Protein AF-A0A7S1VGJ9-F1 (afdb_monomer)

Secondary structure (DSSP, 8-state):
---EEE-TTS-EEE-SSHHHHHHHHHHH-TTHHHHHHHHHHHHHHT-SS--HHHHHHHHHHHHHHHHHHHHS-HHHHHHHS-HHHHHHHHHHHHHHHHHHTT-HHHHHHS---HHHHTTTHHHHHHTTSHHHHHHHHHTTHHHHHHHHHHT-B-TTSSBPPPPHHHHHHHHHHHHHHHHHHHHT-TT---HHHHHHHHHHTTHHHHHHHHTTS---GGGHHHHHTHHHHHT-HHHHHHHSSTTSHHHHHHHHHHTT-SS-SS--HHHHHHHHHHHHHHHHHHHHHHTTGGG-PPBTTT------HHHHHHPEEPTTTSS-EESSHHHHHHTT-

Organism: NCBI:txid210454

Mean predicted aligned error: 7.96 Å

Foldseek 3Di:
DFLWDQAPVRDTFRLPALVRLQVVLVVALACRLVRLLVVLVVLVVPDPDHDPVSLVSLVSSLVNLQSNLARYDLVSNVVRDDLVSLVSLLVSLLVLLLVLLPDPCCQEALDDDPSSVSSLNSLLSNLLHQSNLVVCLVDLNLLSLLSSQQSHAYPVRHRAGHDLVNLLSLLSSLLSSLCCCCPPYPVVDHLLNSVVSSVVSVNNLVLLLSQFRDDPPVSCSSVVNLVSVLVNLVSLLVALDPPHSNVVSLVCVLVVNNNDPHTDVVSNVSSVSSNVSNVVVVVCVVVCVLLQAAAPQPRHRDPDPVQSVQWDAQPPPSNHTHSDVVSNVVVPD

Sequence (333 aa):
MPVLVTLPDGRTVDIDTAEAVNTLLQEGGKGMFTSTVKEIRKIRKKKKRLRERDKNKLHELHKFMDSVATKADPGLFRGNFAEAEIKCWLEYTIGEIKRFTKMNRWIQTGDLEYHDELVLYPCKTMFTHPIPVALVFESEFFEALTGFVKARKNSDGGRGMPTHQMCLLITSIICEAFVTATTRCDTNWSAEMTFKKFETYGVLEQFIRCITVPQPQEAMRAQQMLVPLHSCPRFLRKKFQQGEPCGDTLQAILDGNDGSQAQSPEAIQKLQRISRSVKAMETRAESGVDKLAGCGNCGNMDRSDGFQKALMKCARCKCICYCSKECQKVSST

Radius of gyration: 24.38 Å; Cα contacts (8 Å, |Δi|>4): 438; chains: 1; bounding box: 74×43×54 Å

Solvent-accessible surface area (backbone atoms only — not comparable to full-atom values): 17987 Å² total; per-residue (Å²): 133,76,50,67,45,70,43,100,88,68,53,71,42,46,51,74,43,43,66,47,35,39,51,48,42,74,77,60,34,64,62,50,55,44,52,49,50,52,52,49,51,56,59,59,72,75,44,101,68,79,50,70,73,54,43,53,49,48,45,53,54,36,50,48,52,27,34,46,44,63,37,34,48,70,66,57,47,62,73,33,53,53,69,69,37,56,48,52,42,48,56,50,42,37,52,49,40,54,51,46,42,73,33,66,59,27,25,67,59,24,45,69,57,71,69,60,48,44,60,54,54,30,49,37,36,36,14,67,38,43,67,57,35,55,51,41,74,76,47,66,43,44,44,30,50,30,48,35,57,65,40,15,27,38,98,88,67,49,64,24,51,55,32,66,70,50,22,55,51,53,33,43,31,55,40,28,33,49,51,20,44,53,75,62,30,95,75,74,36,47,63,61,55,50,50,52,52,34,47,73,37,44,32,45,44,51,41,63,56,35,53,29,38,65,65,60,81,86,51,48,64,46,62,54,56,52,55,61,53,64,71,28,60,74,56,39,54,69,42,45,35,85,90,26,74,42,12,45,49,52,50,30,48,76,72,66,66,53,51,66,92,55,70,22,67,67,45,50,54,55,49,52,52,46,53,53,51,34,53,57,52,50,55,34,55,74,69,46,56,74,58,65,57,38,17,73,62,82,61,51,64,66,80,48,72,69,55,44,72,57,43,43,59,37,90,85,78,63,76,47,30,17,73,44,73,66,44,57,58,69,80,73,124

Structure (mmCIF, N/CA/C/O backbone):
data_AF-A0A7S1VGJ9-F1
#
_entry.id   AF-A0A7S1VGJ9-F1
#
loop_
_atom_site.group_PDB
_atom_site.id
_atom_site.type_symbol
_atom_site.label_atom_id
_atom_site.label_alt_id
_atom_site.label_comp_id
_atom_site.label_asym_id
_atom_site.label_entity_id
_atom_site.label_seq_id
_atom_site.pdbx_PDB_ins_code
_atom_site.Cartn_x
_atom_site.Cartn_y
_atom_site.Cartn_z
_atom_site.occupancy
_atom_site.B_iso_or_equiv
_atom_site.auth_seq_id
_atom_site.auth_comp_id
_atom_site.auth_asym_id
_atom_site.auth_atom_id
_atom_site.pdbx_PDB_model_num
ATOM 1 N N . MET A 1 1 ? 26.942 8.951 -11.902 1.00 52.19 1 MET A N 1
ATOM 2 C CA . MET A 1 1 ? 27.357 7.862 -12.811 1.00 52.19 1 MET A CA 1
ATOM 3 C C . MET A 1 1 ? 26.088 7.201 -13.306 1.00 52.19 1 MET A C 1
ATOM 5 O O . MET A 1 1 ? 25.271 6.915 -12.439 1.00 52.19 1 MET A O 1
ATOM 9 N N . PRO A 1 2 ? 25.916 7.016 -14.623 1.00 69.00 2 PRO A N 1
ATOM 10 C CA . PRO A 1 2 ? 24.707 6.428 -15.189 1.00 69.00 2 PRO A CA 1
ATOM 11 C C . PRO A 1 2 ? 24.510 4.997 -14.684 1.00 69.00 2 PRO A C 1
ATOM 13 O O . PRO A 1 2 ? 25.464 4.215 -14.599 1.00 69.00 2 PRO A O 1
ATOM 16 N N . VAL A 1 3 ? 23.276 4.652 -14.342 1.00 71.62 3 VAL A N 1
ATOM 17 C CA . VAL A 1 3 ? 22.870 3.291 -14.001 1.00 71.62 3 VAL A CA 1
ATOM 18 C C . VAL A 1 3 ? 22.568 2.579 -15.302 1.00 71.62 3 VAL A C 1
ATOM 20 O O . VAL A 1 3 ? 21.482 2.669 -15.865 1.00 71.62 3 VAL A O 1
ATOM 23 N N . LEU A 1 4 ? 23.576 1.867 -15.780 1.00 80.25 4 LEU A N 1
ATOM 24 C CA . LEU A 1 4 ? 23.480 1.067 -16.983 1.00 80.25 4 LEU A CA 1
ATOM 25 C C . LEU A 1 4 ? 22.856 -0.291 -16.653 1.00 80.25 4 LEU A C 1
ATOM 27 O O . LEU A 1 4 ? 23.411 -1.063 -15.871 1.00 80.25 4 LEU A O 1
ATOM 31 N N . VAL A 1 5 ? 21.713 -0.601 -17.262 1.00 70.56 5 VAL A N 1
ATOM 32 C CA . VAL A 1 5 ? 21.089 -1.924 -17.168 1.00 70.56 5 VAL A CA 1
ATOM 33 C C . VAL A 1 5 ? 21.233 -2.645 -18.492 1.00 70.56 5 VAL A C 1
ATOM 35 O O . VAL A 1 5 ? 20.719 -2.200 -19.516 1.00 70.56 5 VAL A O 1
ATOM 38 N N . THR A 1 6 ? 21.908 -3.793 -18.456 1.00 74.88 6 THR A N 1
ATOM 39 C CA . THR A 1 6 ? 21.905 -4.732 -19.577 1.00 74.88 6 THR A CA 1
ATOM 40 C C . THR A 1 6 ? 20.598 -5.515 -19.582 1.00 74.88 6 THR A C 1
ATOM 42 O O . THR A 1 6 ? 20.308 -6.282 -18.655 1.00 74.88 6 THR A O 1
ATOM 45 N N . LEU A 1 7 ? 19.819 -5.300 -20.631 1.00 67.06 7 LEU A N 1
ATOM 46 C CA . LEU A 1 7 ? 18.556 -5.955 -20.905 1.00 67.06 7 LEU A CA 1
ATOM 47 C C . LEU A 1 7 ? 18.763 -7.417 -21.326 1.00 67.06 7 LEU A C 1
ATOM 49 O O . LEU A 1 7 ? 19.861 -7.804 -21.734 1.00 67.06 7 LEU A O 1
ATOM 53 N N . PRO A 1 8 ? 17.712 -8.254 -21.262 1.00 61.06 8 PRO A N 1
ATOM 54 C CA . PRO A 1 8 ? 17.783 -9.654 -21.684 1.00 61.06 8 PRO A CA 1
ATOM 55 C C . PRO A 1 8 ? 18.188 -9.862 -23.153 1.00 61.06 8 PRO A C 1
ATOM 57 O O . PRO A 1 8 ? 18.657 -10.943 -23.495 1.00 61.06 8 PRO A O 1
ATOM 60 N N . ASP A 1 9 ? 18.014 -8.846 -24.002 1.00 70.19 9 ASP A N 1
ATOM 61 C CA . ASP A 1 9 ? 18.422 -8.838 -25.413 1.00 70.19 9 ASP A CA 1
ATOM 62 C C . ASP A 1 9 ? 19.881 -8.378 -25.632 1.00 70.19 9 ASP A C 1
ATOM 64 O O . ASP A 1 9 ? 20.357 -8.358 -26.763 1.00 70.19 9 ASP A O 1
ATOM 68 N N . GLY A 1 10 ? 20.604 -8.031 -24.561 1.00 76.12 10 GLY A N 1
ATOM 69 C CA . GLY A 1 10 ? 22.002 -7.597 -24.595 1.00 76.12 10 GLY A CA 1
ATOM 70 C C . GLY A 1 10 ? 22.215 -6.085 -24.715 1.00 76.12 10 GLY A C 1
ATOM 71 O O . GLY A 1 10 ? 23.345 -5.632 -24.525 1.00 76.12 10 GLY A O 1
ATOM 72 N N . ARG A 1 11 ? 21.170 -5.281 -24.963 1.00 75.81 11 ARG A N 1
ATOM 73 C CA . ARG A 1 11 ? 21.294 -3.813 -24.973 1.00 75.81 11 ARG A CA 1
ATOM 74 C C . ARG A 1 11 ? 21.608 -3.296 -23.576 1.00 75.81 11 ARG A C 1
ATOM 76 O O . ARG A 1 11 ? 21.089 -3.814 -22.595 1.00 75.81 11 ARG A O 1
ATOM 83 N N . THR A 1 12 ? 22.435 -2.261 -23.480 1.00 79.75 12 THR A N 1
ATOM 84 C CA . THR A 1 12 ? 22.743 -1.593 -22.211 1.00 79.75 12 THR A CA 1
ATOM 85 C C . THR A 1 12 ? 22.163 -0.192 -22.243 1.00 79.75 12 THR A C 1
ATOM 87 O O . THR A 1 12 ? 22.485 0.578 -23.142 1.00 79.75 12 THR A O 1
ATOM 90 N N . VAL A 1 13 ? 21.295 0.118 -21.285 1.00 73.94 13 VAL A N 1
ATOM 91 C CA . VAL A 1 13 ? 20.517 1.360 -21.284 1.00 73.94 13 VAL A CA 1
ATOM 92 C C . VAL A 1 13 ? 20.765 2.120 -19.999 1.00 73.94 13 VAL A C 1
ATOM 94 O O . VAL A 1 13 ? 20.760 1.522 -18.922 1.00 73.94 13 VAL A O 1
ATOM 97 N N . ASP A 1 14 ? 20.958 3.430 -20.115 1.00 84.88 14 ASP A N 1
ATOM 98 C CA . ASP A 1 14 ? 20.919 4.325 -18.966 1.00 84.88 14 ASP A CA 1
ATOM 99 C C . ASP A 1 14 ? 19.471 4.476 -18.489 1.00 84.88 14 ASP A C 1
ATOM 101 O O . ASP A 1 14 ? 18.618 4.982 -19.210 1.00 84.88 14 ASP A O 1
ATOM 105 N N . ILE A 1 15 ? 19.172 4.011 -17.281 1.00 85.12 15 ILE A N 1
ATOM 106 C CA . ILE A 1 15 ? 17.832 4.152 -16.695 1.00 85.12 15 ILE A CA 1
ATOM 107 C C . ILE A 1 15 ? 17.726 5.356 -15.762 1.00 85.12 15 ILE A C 1
ATOM 109 O O . ILE A 1 15 ? 16.714 5.518 -15.071 1.00 85.12 15 ILE A O 1
ATOM 113 N N . ASP A 1 16 ? 18.751 6.211 -15.704 1.00 88.00 16 ASP A N 1
ATOM 114 C CA . ASP A 1 16 ? 18.758 7.353 -14.801 1.00 88.00 16 ASP A CA 1
ATOM 115 C C . ASP A 1 16 ? 17.928 8.539 -15.297 1.00 88.00 16 ASP A C 1
ATOM 117 O O . ASP A 1 16 ? 17.421 9.290 -14.458 1.00 88.00 16 ASP A O 1
ATOM 121 N N . THR A 1 17 ? 17.672 8.661 -16.601 1.00 89.94 17 THR A N 1
ATOM 122 C CA . THR A 1 17 ? 16.921 9.789 -17.175 1.00 89.94 17 THR A CA 1
ATOM 123 C C . THR A 1 17 ? 15.575 9.364 -17.765 1.00 89.94 17 THR A C 1
ATOM 125 O O . THR A 1 17 ? 15.394 8.233 -18.217 1.00 89.94 17 THR A O 1
ATOM 128 N N . ALA A 1 18 ? 14.604 10.283 -17.759 1.00 91.69 18 ALA A N 1
ATOM 129 C CA . ALA A 1 18 ? 13.308 10.061 -18.406 1.00 91.69 18 ALA A CA 1
ATOM 130 C C . ALA A 1 18 ? 13.437 9.913 -19.926 1.00 91.69 18 ALA A C 1
ATOM 132 O O . ALA A 1 18 ? 12.770 9.070 -20.515 1.00 91.69 18 ALA A O 1
ATOM 133 N N . GLU A 1 19 ? 14.337 10.678 -20.546 1.00 91.81 19 GLU A N 1
ATOM 134 C CA . GLU A 1 19 ? 14.637 10.578 -21.975 1.00 91.81 19 GLU A CA 1
ATOM 135 C C . GLU A 1 19 ? 15.110 9.170 -22.349 1.00 91.81 19 GLU A C 1
ATOM 137 O O . GLU A 1 19 ? 14.520 8.542 -23.221 1.00 91.81 19 GLU A O 1
ATOM 142 N N . ALA A 1 20 ? 16.093 8.623 -21.630 1.00 89.44 20 ALA A N 1
ATOM 143 C CA . ALA A 1 20 ? 16.631 7.304 -21.942 1.00 89.44 20 ALA A CA 1
ATOM 144 C C . ALA A 1 20 ? 15.619 6.171 -21.689 1.00 89.44 20 ALA A C 1
ATOM 146 O O . ALA A 1 20 ? 15.516 5.245 -22.496 1.00 89.44 20 ALA A O 1
ATOM 147 N N . VAL A 1 21 ? 14.811 6.266 -20.623 1.00 90.94 21 VAL A N 1
ATOM 148 C CA . VAL A 1 21 ? 13.698 5.329 -20.386 1.00 90.94 21 VAL A CA 1
ATOM 149 C C . VAL A 1 21 ? 12.669 5.403 -21.518 1.00 90.94 21 VAL A C 1
ATOM 151 O O . VAL A 1 21 ? 12.226 4.365 -22.003 1.00 90.94 21 VAL A O 1
ATOM 154 N N . ASN A 1 22 ? 12.306 6.599 -21.980 1.00 91.06 22 ASN A N 1
ATOM 155 C CA . ASN A 1 22 ? 11.333 6.766 -23.058 1.00 91.06 22 ASN A CA 1
ATOM 156 C C . ASN A 1 22 ? 11.854 6.251 -24.403 1.00 91.06 22 ASN A C 1
ATOM 158 O O . ASN A 1 22 ? 11.121 5.535 -25.087 1.00 91.06 22 ASN A O 1
ATOM 162 N N . THR A 1 23 ? 13.113 6.534 -24.747 1.00 89.62 23 THR A N 1
ATOM 163 C CA . THR A 1 23 ? 13.776 5.982 -25.940 1.00 89.62 23 THR A CA 1
ATOM 164 C C . THR A 1 23 ? 13.763 4.457 -25.907 1.00 89.62 23 THR A C 1
ATOM 166 O O . THR A 1 23 ? 13.362 3.814 -26.873 1.00 89.62 23 THR A O 1
ATOM 169 N N . LEU A 1 24 ? 14.087 3.857 -24.757 1.00 87.88 24 LEU A N 1
ATOM 170 C CA . LEU A 1 24 ? 14.007 2.410 -24.582 1.00 87.88 24 LEU A CA 1
ATOM 171 C C . LEU A 1 24 ? 12.597 1.861 -24.839 1.00 87.88 24 LEU A C 1
ATOM 173 O O . LEU A 1 24 ? 12.440 0.853 -25.532 1.00 87.88 24 LEU A O 1
ATOM 177 N N . LEU A 1 25 ? 11.565 2.509 -24.295 1.00 88.62 25 LEU A N 1
ATOM 178 C CA . LEU A 1 25 ? 10.188 2.071 -24.519 1.00 88.62 25 LEU A CA 1
ATOM 179 C C . LEU A 1 25 ? 9.796 2.173 -25.996 1.00 88.62 25 LEU A C 1
ATOM 181 O O . LEU A 1 25 ? 9.157 1.254 -26.505 1.00 88.62 25 LEU A O 1
ATOM 185 N N . GLN A 1 26 ? 10.223 3.228 -26.692 1.00 88.62 26 GLN A N 1
ATOM 186 C CA . GLN A 1 26 ? 9.973 3.417 -28.124 1.00 88.62 26 GLN A CA 1
ATOM 187 C C . GLN A 1 26 ? 10.682 2.371 -28.998 1.00 88.62 26 GLN A C 1
ATOM 189 O O . GLN A 1 26 ? 10.108 1.905 -29.980 1.00 88.62 26 GLN A O 1
ATOM 194 N N . GLU A 1 27 ? 11.898 1.964 -28.632 1.00 84.19 27 GLU A N 1
ATOM 195 C CA . GLU A 1 27 ? 12.695 0.986 -29.382 1.00 84.19 27 GLU A CA 1
ATOM 196 C C . GLU A 1 27 ? 12.311 -0.480 -29.112 1.00 84.19 27 GLU A C 1
ATOM 198 O O . GLU A 1 27 ? 12.793 -1.380 -29.800 1.00 84.19 27 GLU A O 1
ATOM 203 N N . GLY A 1 28 ? 11.473 -0.757 -28.107 1.00 77.44 28 GLY A N 1
ATOM 204 C CA . GLY A 1 28 ? 10.990 -2.113 -27.834 1.00 77.44 28 GLY A CA 1
ATOM 205 C C . GLY A 1 28 ? 10.745 -2.410 -26.359 1.00 77.44 28 GLY A C 1
ATOM 206 O O . GLY A 1 28 ? 11.435 -3.250 -25.784 1.00 77.44 28 GLY A O 1
ATOM 207 N N . GLY A 1 29 ? 9.729 -1.770 -25.767 1.00 78.31 29 GLY A N 1
ATOM 208 C CA . GLY A 1 29 ? 9.321 -1.991 -24.371 1.00 78.31 29 GLY A CA 1
ATOM 209 C C . GLY A 1 29 ? 8.572 -3.305 -24.085 1.00 78.31 29 GLY A C 1
ATOM 210 O O . GLY A 1 29 ? 8.403 -3.690 -22.926 1.00 78.31 29 GLY A O 1
ATOM 211 N N . LYS A 1 30 ? 8.121 -4.017 -25.126 1.00 84.44 30 LYS A N 1
ATOM 212 C CA . LYS A 1 30 ? 7.285 -5.220 -24.984 1.00 84.44 30 LYS A CA 1
ATOM 213 C C . LYS A 1 30 ? 8.070 -6.391 -24.393 1.00 84.44 30 LYS A C 1
ATOM 215 O O . LYS A 1 30 ? 9.163 -6.730 -24.837 1.00 84.44 30 LYS A O 1
ATOM 220 N N . GLY A 1 31 ? 7.481 -7.058 -23.414 1.00 86.19 31 GLY A N 1
ATOM 221 C CA . GLY A 1 31 ? 7.995 -8.253 -22.755 1.00 86.19 31 GLY A CA 1
ATOM 222 C C . GLY A 1 31 ? 9.020 -7.967 -21.662 1.00 86.19 31 GLY A C 1
ATOM 223 O O . GLY A 1 31 ? 9.501 -8.912 -21.026 1.00 86.19 31 GLY A O 1
ATOM 224 N N . MET A 1 32 ? 9.368 -6.700 -21.415 1.00 87.06 32 MET A N 1
ATOM 225 C CA . MET A 1 32 ? 10.461 -6.342 -20.510 1.00 87.06 32 MET A CA 1
ATOM 226 C C . MET A 1 32 ? 10.176 -6.756 -19.067 1.00 87.06 32 MET A C 1
ATOM 228 O O . MET A 1 32 ? 11.050 -7.340 -18.420 1.00 87.06 32 MET A O 1
ATOM 232 N N . PHE A 1 33 ? 8.959 -6.535 -18.562 1.00 88.88 33 PHE A N 1
ATOM 233 C CA . PHE A 1 33 ? 8.595 -6.951 -17.203 1.00 88.88 33 PHE A CA 1
ATOM 234 C C . PHE A 1 33 ? 8.553 -8.467 -17.072 1.00 88.88 33 PHE A C 1
ATOM 236 O O . PHE A 1 33 ? 9.156 -9.022 -16.154 1.00 88.88 33 PHE A O 1
ATOM 243 N N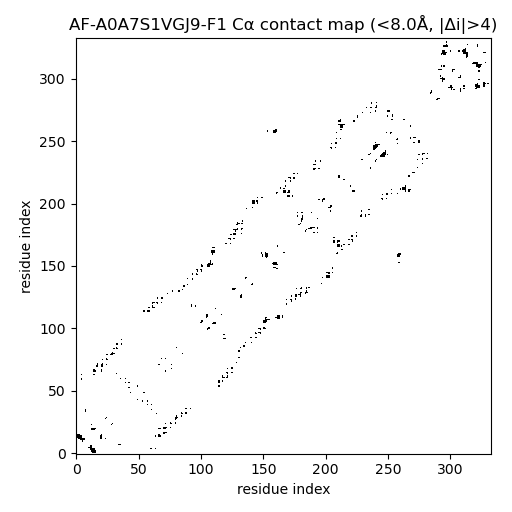 . THR A 1 34 ? 7.937 -9.167 -18.024 1.00 92.25 34 THR A N 1
ATOM 244 C CA . THR A 1 34 ? 7.906 -10.634 -18.015 1.00 92.25 34 THR A CA 1
ATOM 245 C C . THR A 1 34 ? 9.312 -11.234 -18.068 1.00 92.25 34 THR A C 1
ATOM 247 O O . THR A 1 34 ? 9.602 -12.187 -17.342 1.00 92.25 34 THR A O 1
ATOM 250 N N . SER A 1 35 ? 10.204 -10.687 -18.896 1.00 91.31 35 SER A N 1
ATOM 251 C CA . SER A 1 35 ? 11.586 -11.162 -19.010 1.00 91.31 35 SER A CA 1
ATOM 252 C C . SER A 1 35 ? 12.394 -10.875 -17.738 1.00 91.31 35 SER A C 1
ATOM 254 O O . SER A 1 35 ? 13.062 -11.765 -17.208 1.00 91.31 35 SER A O 1
ATOM 256 N N . THR A 1 36 ? 12.224 -9.680 -17.164 1.00 91.38 36 THR A N 1
ATOM 257 C CA . THR A 1 36 ? 12.814 -9.288 -15.874 1.00 91.38 36 THR A CA 1
ATOM 258 C C . THR A 1 36 ? 12.368 -10.230 -14.751 1.00 91.38 36 THR A C 1
ATOM 260 O O . THR A 1 36 ? 13.202 -10.798 -14.046 1.00 91.38 36 THR A O 1
ATOM 263 N N .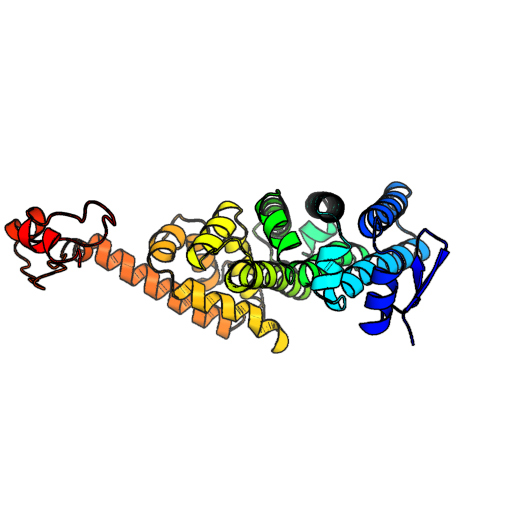 VAL A 1 37 ? 11.063 -10.495 -14.632 1.00 94.31 37 VAL A N 1
ATOM 264 C CA . VAL A 1 37 ? 10.491 -11.428 -13.644 1.00 94.31 37 VAL A CA 1
ATOM 265 C C . VAL A 1 37 ? 11.020 -12.852 -13.837 1.00 94.31 37 VAL A C 1
ATOM 267 O O . VAL A 1 37 ? 11.320 -13.538 -12.856 1.00 94.31 37 VAL A O 1
ATOM 270 N N . LYS A 1 38 ? 11.171 -13.321 -15.084 1.00 95.00 38 LYS A N 1
ATOM 271 C CA . LYS A 1 38 ? 11.765 -14.637 -15.379 1.00 95.00 38 LYS A CA 1
ATOM 272 C C . LYS A 1 38 ? 13.207 -14.729 -14.876 1.00 95.00 38 LYS A C 1
ATOM 274 O O . LYS A 1 38 ? 13.549 -15.725 -14.232 1.00 95.00 38 LYS A O 1
ATOM 279 N N . GLU A 1 39 ? 14.029 -13.707 -15.112 1.00 93.75 39 GLU A N 1
ATOM 280 C CA . GLU A 1 39 ? 15.418 -13.701 -14.642 1.00 93.75 39 GLU A CA 1
ATOM 281 C C . GLU A 1 39 ? 15.495 -13.614 -13.110 1.00 93.75 3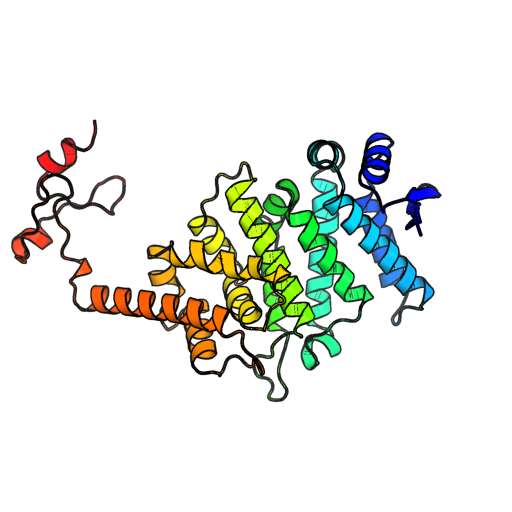9 GLU A C 1
ATOM 283 O O . GLU A 1 39 ? 16.228 -14.389 -12.492 1.00 93.75 39 GLU A O 1
ATOM 288 N N . ILE A 1 40 ? 14.662 -12.785 -12.469 1.00 93.75 40 ILE A N 1
ATOM 289 C CA . ILE A 1 40 ? 14.569 -12.726 -11.002 1.00 93.75 40 ILE A CA 1
ATOM 290 C C . ILE A 1 40 ? 14.208 -14.103 -10.419 1.00 93.75 40 ILE A C 1
ATOM 292 O O . ILE A 1 40 ? 14.886 -14.604 -9.515 1.00 93.75 40 ILE A O 1
ATOM 296 N N . ARG A 1 41 ? 13.181 -14.769 -10.966 1.00 94.44 41 ARG A N 1
ATOM 297 C CA . ARG A 1 41 ? 12.774 -16.119 -10.537 1.00 94.44 41 ARG A CA 1
ATOM 298 C C . ARG A 1 41 ? 13.906 -17.132 -10.707 1.00 94.44 41 ARG A C 1
ATOM 300 O O . ARG A 1 41 ? 14.104 -17.978 -9.838 1.00 94.44 41 ARG A O 1
ATOM 307 N N . LYS A 1 42 ? 14.664 -17.059 -11.801 1.00 94.44 42 LYS A N 1
ATOM 308 C CA . LYS A 1 42 ? 15.821 -17.932 -12.057 1.00 94.44 42 LYS A CA 1
ATOM 309 C C . LYS A 1 42 ? 16.947 -17.701 -11.050 1.00 94.44 42 LYS A C 1
ATOM 311 O O . LYS A 1 42 ? 17.549 -18.678 -10.607 1.00 94.44 42 LYS A O 1
ATOM 316 N N . ILE A 1 43 ? 17.213 -16.454 -10.662 1.00 92.31 43 ILE A N 1
ATOM 317 C CA . ILE A 1 43 ? 18.191 -16.130 -9.616 1.00 92.31 43 ILE A CA 1
ATOM 318 C C . ILE A 1 43 ? 17.738 -16.715 -8.269 1.00 92.31 43 ILE A C 1
ATOM 320 O O . ILE A 1 43 ? 18.502 -17.444 -7.632 1.00 92.31 43 ILE A O 1
ATOM 324 N N . ARG A 1 44 ? 16.477 -16.480 -7.879 1.00 89.88 44 ARG A N 1
ATOM 325 C CA . ARG A 1 44 ? 15.909 -16.935 -6.595 1.00 89.88 44 ARG A CA 1
ATOM 326 C C . ARG A 1 44 ? 15.782 -18.462 -6.491 1.00 89.88 44 ARG A C 1
ATOM 328 O O . ARG A 1 44 ? 16.070 -19.021 -5.439 1.00 89.88 44 ARG A O 1
ATOM 335 N N . LYS A 1 45 ? 15.430 -19.171 -7.574 1.00 89.81 45 LYS A N 1
ATOM 336 C CA . LYS A 1 45 ? 15.299 -20.647 -7.577 1.00 89.81 45 LYS A CA 1
ATOM 337 C C . LYS A 1 45 ? 16.615 -21.386 -7.337 1.00 89.81 45 LYS A C 1
ATOM 339 O O . LYS A 1 45 ? 16.605 -22.499 -6.825 1.00 89.81 45 LYS A O 1
ATOM 344 N N . LYS A 1 46 ? 17.747 -20.813 -7.748 1.00 79.12 46 LYS A N 1
ATOM 345 C CA . LYS A 1 46 ? 19.017 -21.548 -7.810 1.00 79.12 46 LYS A CA 1
ATOM 346 C C . LYS A 1 46 ? 19.694 -21.754 -6.454 1.00 79.12 46 LYS A C 1
ATOM 348 O O . LYS A 1 46 ? 20.649 -22.526 -6.399 1.00 79.12 46 LYS A O 1
ATOM 353 N N . LYS A 1 47 ? 19.317 -21.025 -5.393 1.00 73.12 47 LYS A N 1
ATOM 354 C CA . LYS A 1 47 ? 20.173 -20.920 -4.198 1.00 73.12 47 LYS A CA 1
ATOM 355 C C . LYS A 1 47 ? 19.385 -20.744 -2.900 1.00 73.12 47 LYS A C 1
ATOM 357 O O . LYS A 1 47 ? 18.580 -19.834 -2.779 1.00 73.12 47 LYS A O 1
ATOM 362 N N . LYS A 1 48 ? 19.733 -21.543 -1.881 1.00 77.50 48 LYS A N 1
ATOM 363 C CA . LYS A 1 48 ? 19.283 -21.353 -0.485 1.00 77.50 48 LYS A CA 1
ATOM 364 C C . LYS A 1 48 ? 19.847 -20.064 0.138 1.00 77.50 48 LYS A C 1
ATOM 366 O O . LYS A 1 48 ? 19.240 -19.506 1.042 1.00 77.50 48 LYS A O 1
ATOM 371 N N . ARG A 1 49 ? 21.003 -19.594 -0.351 1.00 86.56 49 ARG A N 1
ATOM 372 C CA . ARG A 1 49 ? 21.657 -18.336 0.038 1.00 86.56 49 ARG A CA 1
ATOM 373 C C . ARG A 1 49 ? 22.208 -17.638 -1.205 1.00 86.56 49 ARG A C 1
ATOM 375 O O . ARG A 1 49 ? 22.996 -18.231 -1.943 1.00 86.56 49 ARG A O 1
ATOM 382 N N . LEU A 1 50 ? 21.792 -16.398 -1.445 1.00 89.38 50 LEU A N 1
ATOM 383 C CA . LEU A 1 50 ? 22.237 -15.610 -2.597 1.00 89.38 50 LEU A CA 1
ATOM 384 C C . LEU A 1 50 ? 23.684 -15.139 -2.409 1.00 89.38 50 LEU A C 1
ATOM 386 O O . LEU A 1 50 ? 24.060 -14.698 -1.320 1.00 89.38 50 LEU A O 1
ATOM 390 N N . ARG A 1 51 ? 24.498 -15.234 -3.469 1.00 93.06 51 ARG A N 1
ATOM 391 C CA . ARG A 1 51 ? 25.846 -14.644 -3.489 1.00 93.06 51 ARG A CA 1
ATOM 392 C C . ARG A 1 51 ? 25.728 -13.146 -3.752 1.00 93.06 51 ARG A C 1
ATOM 394 O O . ARG A 1 51 ? 24.738 -12.705 -4.329 1.00 93.06 51 ARG A O 1
ATOM 401 N N . GLU A 1 52 ? 26.769 -12.388 -3.431 1.00 92.31 52 GLU A N 1
ATOM 402 C CA . GLU A 1 52 ? 26.766 -10.931 -3.618 1.00 92.31 52 GLU A CA 1
ATOM 403 C C . GLU A 1 52 ? 26.474 -10.516 -5.067 1.00 92.31 52 GLU A C 1
ATOM 405 O O . GLU A 1 52 ? 25.617 -9.677 -5.320 1.00 92.31 52 GLU A O 1
ATOM 410 N N . ARG A 1 53 ? 27.063 -11.219 -6.044 1.00 93.12 53 ARG A N 1
ATOM 411 C CA . ARG A 1 53 ? 26.755 -11.021 -7.470 1.00 93.12 53 ARG A CA 1
ATOM 412 C C . ARG A 1 53 ? 25.268 -11.202 -7.798 1.00 93.12 53 ARG A C 1
ATOM 414 O O . ARG A 1 53 ? 24.738 -10.477 -8.631 1.00 93.12 53 ARG A O 1
ATOM 421 N N . ASP A 1 54 ? 24.602 -12.177 -7.179 1.00 92.69 54 ASP A N 1
ATOM 422 C CA . ASP A 1 54 ? 23.176 -12.416 -7.418 1.00 92.69 54 ASP A CA 1
ATOM 423 C C . ASP A 1 54 ? 22.322 -11.312 -6.780 1.00 92.69 54 ASP A C 1
ATOM 425 O O . ASP A 1 54 ? 21.354 -10.868 -7.389 1.00 92.69 54 ASP A O 1
ATOM 429 N N . LYS A 1 55 ? 22.694 -10.849 -5.577 1.00 92.00 55 LYS A N 1
ATOM 430 C CA . LYS A 1 55 ? 22.025 -9.733 -4.892 1.00 92.00 55 LYS A CA 1
ATOM 431 C C . LYS A 1 55 ? 22.135 -8.442 -5.697 1.00 92.00 55 LYS A C 1
ATOM 433 O O . LYS A 1 55 ? 21.119 -7.791 -5.917 1.00 92.00 55 LYS A O 1
ATOM 438 N N . ASN A 1 56 ? 23.327 -8.133 -6.209 1.00 90.69 56 ASN A N 1
ATOM 439 C CA . ASN A 1 56 ? 23.546 -6.986 -7.091 1.00 90.69 56 ASN A CA 1
ATOM 440 C C . ASN A 1 56 ? 22.704 -7.101 -8.360 1.00 90.69 56 ASN A C 1
ATOM 442 O O . ASN A 1 56 ? 22.056 -6.136 -8.757 1.00 90.69 56 ASN A O 1
ATOM 446 N N . LYS A 1 57 ? 22.618 -8.301 -8.952 1.00 90.75 57 LYS A N 1
ATOM 447 C CA . 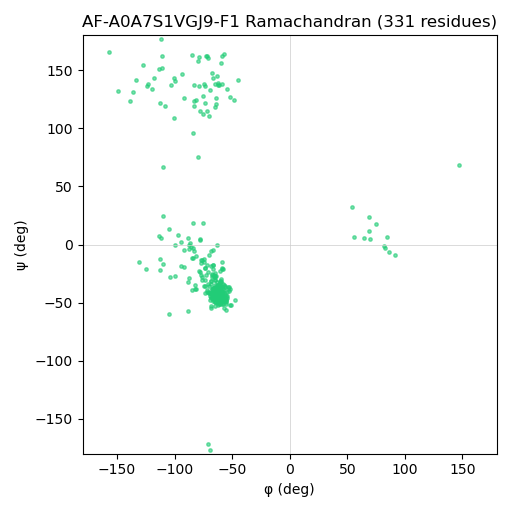LYS A 1 57 ? 21.786 -8.487 -10.141 1.00 90.75 57 LYS A CA 1
ATOM 448 C C . LYS A 1 57 ? 20.294 -8.317 -9.851 1.00 90.75 57 LYS A C 1
ATOM 450 O O . LYS A 1 57 ? 19.591 -7.715 -10.654 1.00 90.75 57 LYS A O 1
ATOM 455 N N . LEU A 1 58 ? 19.802 -8.810 -8.712 1.00 91.62 58 LEU A N 1
ATOM 456 C CA . LEU A 1 58 ? 18.429 -8.539 -8.274 1.00 91.62 58 LEU A CA 1
ATOM 457 C C . LEU A 1 58 ? 18.200 -7.041 -8.076 1.00 91.62 58 LEU A C 1
ATOM 459 O O . LEU A 1 58 ? 17.171 -6.529 -8.509 1.00 91.62 58 LEU A O 1
ATOM 463 N N . HIS A 1 59 ? 19.162 -6.343 -7.473 1.00 91.38 59 HIS A N 1
ATOM 464 C CA . HIS A 1 59 ? 19.077 -4.904 -7.278 1.00 91.38 59 HIS A CA 1
ATOM 465 C C . HIS A 1 59 ? 18.934 -4.149 -8.604 1.00 91.38 59 HIS A C 1
ATOM 467 O O . HIS A 1 59 ? 18.003 -3.361 -8.745 1.00 91.38 59 HIS A O 1
ATOM 473 N N . GLU A 1 60 ? 19.772 -4.451 -9.598 1.00 90.06 60 GLU A N 1
ATOM 474 C CA . GLU A 1 60 ? 19.666 -3.875 -10.946 1.00 90.06 60 GLU A CA 1
ATOM 475 C C . GLU A 1 60 ? 18.292 -4.125 -11.582 1.00 90.06 60 GLU A C 1
ATOM 477 O O . GLU A 1 60 ? 17.680 -3.204 -12.117 1.00 90.06 60 GLU A O 1
ATOM 482 N N . LEU A 1 61 ? 17.781 -5.360 -11.503 1.00 91.06 61 LEU A N 1
ATOM 483 C CA . LEU A 1 61 ? 16.501 -5.741 -12.111 1.00 91.06 61 LEU A CA 1
ATOM 484 C C . LEU A 1 61 ? 15.306 -5.046 -11.439 1.00 91.06 61 LEU A C 1
ATOM 486 O O . LEU A 1 61 ? 14.363 -4.639 -12.116 1.00 91.06 61 LEU A O 1
ATOM 490 N N . HIS A 1 62 ? 15.337 -4.874 -10.116 1.00 91.00 62 HIS A N 1
ATOM 491 C CA . HIS A 1 62 ? 14.302 -4.129 -9.398 1.00 91.00 62 HIS A CA 1
ATOM 492 C C . HIS A 1 62 ? 14.389 -2.623 -9.649 1.00 91.00 62 HIS A C 1
ATOM 494 O O . HIS A 1 62 ? 13.363 -1.985 -9.882 1.00 91.00 62 HIS A O 1
ATOM 500 N N . LYS A 1 63 ? 15.604 -2.068 -9.676 1.00 89.38 63 LYS A N 1
ATOM 501 C CA . LYS A 1 63 ? 15.845 -0.658 -9.996 1.00 89.38 63 LYS A CA 1
ATOM 502 C C . LYS A 1 63 ? 15.429 -0.312 -11.425 1.00 89.38 63 LYS A C 1
ATOM 504 O O . LYS A 1 63 ? 14.913 0.778 -11.659 1.00 89.38 63 LYS A O 1
ATOM 509 N N . PHE A 1 64 ? 15.601 -1.248 -12.356 1.00 90.69 64 PHE A N 1
ATOM 510 C CA . PHE A 1 64 ? 15.070 -1.151 -13.710 1.00 90.69 64 PHE A CA 1
ATOM 511 C C . PHE A 1 64 ? 13.548 -0.960 -13.705 1.00 90.69 64 PHE A C 1
ATOM 513 O O . PHE A 1 64 ? 13.065 0.030 -14.248 1.00 90.69 64 PHE A O 1
ATOM 520 N N . MET A 1 65 ? 12.799 -1.847 -13.040 1.00 91.56 65 MET A N 1
ATOM 521 C CA . MET A 1 65 ? 11.334 -1.736 -12.967 1.00 91.56 65 MET A CA 1
ATOM 522 C C . MET A 1 65 ? 10.888 -0.423 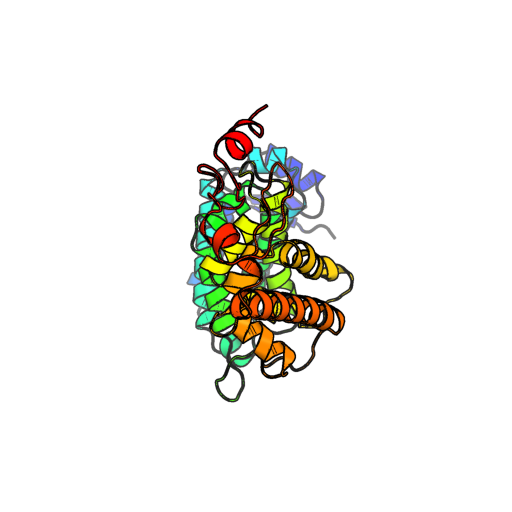-12.317 1.00 91.56 65 MET A C 1
ATOM 524 O O . MET A 1 65 ? 9.990 0.238 -12.829 1.00 91.56 65 MET A O 1
ATOM 528 N N . ASP A 1 66 ? 11.542 -0.029 -11.224 1.00 91.56 66 ASP A N 1
ATOM 529 C CA . ASP A 1 66 ? 11.252 1.224 -10.525 1.00 91.56 66 ASP A CA 1
ATOM 530 C C . ASP A 1 66 ? 11.522 2.461 -11.399 1.00 91.56 66 ASP A C 1
ATOM 532 O O . ASP A 1 66 ? 10.708 3.384 -11.457 1.00 91.56 66 ASP A O 1
ATOM 536 N N . SER A 1 67 ? 12.630 2.460 -12.144 1.00 91.75 67 SER A N 1
ATOM 537 C CA . SER A 1 67 ? 12.989 3.563 -13.041 1.00 91.75 67 SER A CA 1
ATOM 538 C C . SER A 1 67 ? 12.024 3.675 -14.214 1.00 91.75 67 SER A C 1
ATOM 540 O O . SER A 1 67 ? 11.598 4.781 -14.536 1.00 91.75 67 SER A O 1
ATOM 542 N N . VAL A 1 68 ? 11.622 2.546 -14.804 1.00 91.81 68 VAL A N 1
ATOM 543 C CA . VAL A 1 68 ? 10.582 2.518 -15.841 1.00 91.81 68 VAL A CA 1
ATOM 544 C C . VAL A 1 68 ? 9.269 3.073 -15.293 1.00 91.81 68 VAL A C 1
ATOM 546 O O . VAL A 1 68 ? 8.690 3.965 -15.901 1.00 91.81 68 VAL A O 1
ATOM 549 N N . ALA A 1 69 ? 8.822 2.609 -14.126 1.00 92.12 69 ALA A N 1
ATOM 550 C CA . ALA A 1 69 ? 7.573 3.071 -13.526 1.00 92.12 69 ALA A CA 1
ATOM 551 C C . ALA A 1 69 ? 7.597 4.567 -13.170 1.00 92.12 69 ALA A C 1
ATOM 553 O O . ALA A 1 69 ? 6.586 5.249 -13.303 1.00 92.12 69 ALA A O 1
ATOM 554 N N . THR A 1 70 ? 8.743 5.086 -12.732 1.00 92.62 70 THR A N 1
ATOM 555 C CA . THR A 1 70 ? 8.872 6.478 -12.279 1.00 92.62 70 THR A CA 1
ATOM 556 C C . THR A 1 70 ? 9.046 7.465 -13.426 1.00 92.62 70 THR A C 1
ATOM 558 O O . THR A 1 70 ? 8.558 8.590 -13.346 1.00 92.62 70 THR A O 1
ATOM 561 N N . LYS A 1 71 ? 9.806 7.082 -14.457 1.00 93.56 71 LYS A N 1
ATOM 562 C CA . LYS A 1 71 ? 10.344 8.027 -15.446 1.00 93.56 71 LYS A CA 1
ATOM 563 C C . LYS A 1 71 ? 9.708 7.902 -16.821 1.00 93.56 71 LYS A C 1
ATOM 565 O O . LYS A 1 71 ? 9.870 8.817 -17.624 1.00 93.56 71 LYS A O 1
ATOM 570 N N . ALA A 1 72 ? 9.020 6.795 -17.100 1.00 92.81 72 ALA A N 1
ATOM 571 C CA . ALA A 1 72 ? 8.312 6.639 -18.357 1.00 92.81 72 ALA A CA 1
ATOM 572 C C . ALA A 1 72 ? 7.210 7.692 -18.489 1.00 92.81 72 ALA A C 1
ATOM 574 O O . ALA A 1 72 ? 6.443 7.931 -17.552 1.00 92.81 72 ALA A O 1
ATOM 575 N N . ASP A 1 73 ? 7.095 8.268 -19.682 1.00 92.25 73 ASP A N 1
ATOM 576 C CA . ASP A 1 73 ? 5.919 9.038 -20.059 1.00 92.25 73 ASP A CA 1
ATOM 577 C C . ASP A 1 73 ? 4.652 8.176 -19.859 1.00 92.25 73 ASP A C 1
ATOM 579 O O . ASP A 1 73 ? 4.639 7.013 -20.280 1.00 92.25 73 ASP A O 1
ATOM 583 N N . PRO A 1 74 ? 3.575 8.699 -19.239 1.00 90.00 74 PRO A N 1
ATOM 584 C CA . PRO A 1 74 ? 2.365 7.917 -18.984 1.00 90.00 74 PRO A CA 1
ATOM 585 C C . PRO A 1 74 ? 1.735 7.305 -20.246 1.00 90.00 74 PRO A C 1
ATOM 587 O O . PRO A 1 74 ? 1.195 6.196 -20.189 1.00 90.00 74 PRO A O 1
ATOM 590 N N . GLY A 1 75 ? 1.808 7.999 -21.387 1.00 90.06 75 GLY A N 1
ATOM 591 C CA . GLY A 1 75 ? 1.326 7.508 -22.676 1.00 90.06 75 GLY A CA 1
ATOM 592 C C . GLY A 1 75 ? 2.187 6.366 -23.210 1.00 90.06 75 GLY A C 1
ATOM 593 O O . GLY A 1 75 ? 1.649 5.338 -23.626 1.00 90.06 75 GLY A O 1
ATOM 594 N N . LEU A 1 76 ? 3.515 6.496 -23.123 1.00 90.81 76 LEU A N 1
ATOM 595 C CA . LEU A 1 76 ? 4.442 5.421 -23.491 1.00 90.81 76 LEU A CA 1
ATOM 596 C C . LEU A 1 76 ? 4.325 4.208 -22.568 1.00 90.81 76 LEU A C 1
ATOM 598 O O . LEU A 1 76 ? 4.333 3.084 -23.067 1.00 90.81 76 LEU A O 1
ATOM 602 N N . PHE A 1 77 ? 4.173 4.410 -21.259 1.00 90.69 77 PHE A N 1
ATOM 603 C CA . PHE A 1 77 ? 3.958 3.326 -20.302 1.00 90.69 77 PHE A CA 1
ATOM 604 C C . PHE A 1 77 ? 2.690 2.541 -20.662 1.00 90.69 77 PHE A C 1
ATOM 606 O O . PHE A 1 77 ? 2.733 1.325 -20.848 1.00 90.69 77 PHE A O 1
ATOM 613 N N . ARG A 1 78 ? 1.568 3.248 -20.855 1.00 88.25 78 ARG A N 1
ATOM 614 C CA . ARG A 1 78 ? 0.288 2.646 -21.254 1.00 88.25 78 ARG A CA 1
ATOM 615 C C . ARG A 1 78 ? 0.369 1.944 -22.616 1.00 88.25 78 ARG A C 1
ATOM 617 O O . ARG A 1 78 ? -0.232 0.889 -22.782 1.00 88.25 78 ARG A O 1
ATOM 624 N N . GLY A 1 79 ? 1.078 2.523 -23.585 1.00 87.75 79 GLY A N 1
ATOM 625 C CA . GLY A 1 79 ? 1.178 1.987 -24.945 1.00 87.75 79 GLY A CA 1
ATOM 626 C C . GLY A 1 79 ? 2.117 0.784 -25.092 1.00 87.75 79 GLY A C 1
ATOM 627 O O . GLY A 1 79 ? 1.909 -0.041 -25.982 1.00 87.75 79 GLY A O 1
ATOM 628 N N . ASN A 1 80 ? 3.138 0.667 -24.236 1.00 88.75 80 ASN A N 1
ATOM 629 C CA . ASN A 1 80 ? 4.172 -0.368 -24.362 1.00 88.75 80 ASN A CA 1
ATOM 630 C C . ASN A 1 80 ? 3.971 -1.580 -23.453 1.00 88.75 80 ASN A C 1
ATOM 632 O O . ASN A 1 80 ? 4.410 -2.672 -23.817 1.00 88.75 80 ASN A O 1
ATOM 636 N N . PHE A 1 81 ? 3.300 -1.425 -22.310 1.00 88.50 81 PHE A N 1
ATOM 637 C CA . PHE A 1 81 ? 3.094 -2.525 -21.372 1.00 88.50 81 PHE A CA 1
ATOM 638 C C . PHE A 1 81 ? 1.696 -3.110 -21.509 1.00 88.50 81 PHE A C 1
ATOM 640 O O . PHE A 1 81 ? 0.702 -2.512 -21.098 1.00 88.50 81 PHE A O 1
ATOM 647 N N . ALA A 1 82 ? 1.624 -4.323 -22.059 1.00 91.19 82 ALA A N 1
ATOM 648 C CA . ALA A 1 82 ? 0.383 -5.078 -22.073 1.00 91.19 82 ALA A CA 1
ATOM 649 C C . ALA A 1 82 ? -0.063 -5.405 -20.638 1.00 91.19 82 ALA A C 1
ATOM 651 O O . ALA A 1 82 ? 0.753 -5.724 -19.771 1.00 91.19 82 ALA A O 1
ATOM 652 N N . GLU A 1 83 ? -1.375 -5.417 -20.406 1.00 94.06 83 GLU A N 1
ATOM 653 C CA . GLU A 1 83 ? -1.969 -5.756 -19.108 1.00 94.06 83 GLU A CA 1
ATOM 654 C C . GLU A 1 83 ? -1.450 -7.100 -18.561 1.00 94.06 83 GLU A C 1
ATOM 656 O O . GLU A 1 83 ? -1.151 -7.224 -17.374 1.00 94.06 83 GLU A O 1
ATOM 661 N N . ALA A 1 84 ? -1.250 -8.089 -19.441 1.00 94.38 84 ALA A N 1
ATOM 662 C CA . ALA A 1 84 ? -0.690 -9.396 -19.097 1.00 94.38 84 ALA A CA 1
ATOM 663 C C . ALA A 1 84 ? 0.731 -9.322 -18.500 1.00 94.38 84 ALA A C 1
ATOM 665 O O . ALA A 1 84 ? 1.085 -10.135 -17.645 1.00 94.38 84 ALA A O 1
ATOM 666 N N . GLU A 1 85 ? 1.550 -8.349 -18.908 1.00 94.12 85 GLU A N 1
ATOM 667 C CA . GLU A 1 85 ? 2.898 -8.166 -18.360 1.00 94.12 85 GLU A CA 1
ATOM 668 C C . GLU A 1 85 ? 2.856 -7.582 -16.953 1.00 94.12 85 GLU A C 1
ATOM 670 O O . GLU A 1 85 ? 3.568 -8.057 -16.064 1.00 94.12 85 GLU A O 1
ATOM 675 N N . ILE A 1 86 ? 1.975 -6.601 -16.734 1.00 94.94 86 ILE A N 1
ATOM 676 C CA . ILE A 1 86 ? 1.748 -6.007 -15.415 1.00 94.94 86 ILE A CA 1
ATOM 677 C C . ILE A 1 86 ? 1.163 -7.063 -14.469 1.00 94.94 86 ILE A C 1
ATOM 679 O O . ILE A 1 86 ? 1.644 -7.192 -13.344 1.00 94.94 86 ILE A O 1
ATOM 683 N N . LYS A 1 87 ? 0.212 -7.888 -14.934 1.00 96.31 87 LYS A N 1
ATOM 684 C CA . LYS A 1 87 ? -0.300 -9.048 -14.180 1.00 96.31 87 LYS A CA 1
ATOM 685 C C . LYS A 1 87 ? 0.815 -10.029 -13.819 1.00 96.31 87 LYS A C 1
ATOM 687 O O . LYS A 1 87 ? 0.926 -10.417 -12.662 1.00 96.31 87 LYS A O 1
ATOM 692 N N . CYS A 1 88 ? 1.693 -10.374 -14.763 1.00 95.81 88 CYS A N 1
ATOM 693 C CA . CYS A 1 88 ? 2.814 -11.284 -14.510 1.00 95.81 88 CYS A CA 1
ATOM 694 C C . CYS A 1 88 ? 3.766 -10.763 -13.416 1.00 95.81 88 CYS A C 1
ATOM 696 O O . CYS A 1 88 ? 4.218 -11.530 -12.557 1.00 95.81 88 CYS A O 1
ATOM 698 N N . TRP A 1 89 ? 4.067 -9.460 -13.435 1.00 95.81 89 TRP A N 1
ATOM 699 C CA . TRP A 1 89 ? 4.834 -8.801 -12.377 1.00 95.81 89 TRP A CA 1
ATOM 700 C C . TRP A 1 89 ? 4.087 -8.810 -11.041 1.00 95.81 89 TRP A C 1
ATOM 702 O O . TRP A 1 89 ? 4.666 -9.187 -10.022 1.00 95.81 89 TRP A O 1
ATOM 712 N N . LEU A 1 90 ? 2.797 -8.477 -11.046 1.00 97.38 90 LEU A N 1
ATOM 713 C CA . LEU A 1 90 ? 1.971 -8.436 -9.846 1.00 97.38 90 LEU A CA 1
ATOM 714 C C . LEU A 1 90 ? 1.865 -9.811 -9.172 1.00 97.38 90 LEU A C 1
ATOM 716 O O . LEU A 1 90 ? 2.073 -9.921 -7.968 1.00 97.38 90 LEU A O 1
ATOM 720 N N . GLU A 1 91 ? 1.638 -10.876 -9.941 1.00 97.56 91 GLU A N 1
ATOM 721 C CA . GLU A 1 91 ? 1.632 -12.261 -9.452 1.00 97.56 91 GLU A CA 1
ATOM 722 C C . GLU A 1 91 ? 2.964 -12.653 -8.803 1.00 97.56 91 GLU A C 1
ATOM 724 O O . GLU A 1 91 ? 2.992 -13.323 -7.767 1.00 97.56 91 GLU A O 1
ATOM 729 N N . TYR A 1 92 ? 4.087 -12.241 -9.402 1.00 96.62 92 TYR A N 1
ATOM 730 C CA . TYR A 1 92 ? 5.406 -12.442 -8.808 1.00 96.62 92 TYR A CA 1
ATOM 731 C C . TYR A 1 92 ? 5.528 -11.713 -7.465 1.00 96.62 92 TYR A C 1
ATOM 733 O O . TYR A 1 92 ? 5.909 -12.336 -6.473 1.00 96.62 92 TYR A O 1
ATOM 741 N N . THR A 1 93 ? 5.159 -10.434 -7.421 1.00 97.12 93 THR A N 1
ATOM 742 C CA . THR A 1 93 ? 5.196 -9.615 -6.208 1.00 97.12 93 THR A CA 1
ATOM 743 C C . THR A 1 93 ? 4.322 -10.215 -5.104 1.00 97.12 93 THR A C 1
ATOM 745 O O . THR A 1 93 ? 4.797 -10.394 -3.985 1.00 97.12 93 THR A O 1
ATOM 748 N N . ILE A 1 94 ? 3.088 -10.626 -5.415 1.00 98.38 94 ILE A N 1
ATOM 749 C CA . ILE A 1 94 ? 2.177 -11.308 -4.479 1.00 98.38 94 ILE A CA 1
ATOM 750 C C . ILE A 1 94 ? 2.818 -12.585 -3.927 1.00 98.38 94 ILE A C 1
ATOM 752 O O . ILE A 1 94 ? 2.789 -12.826 -2.717 1.00 98.38 94 ILE A O 1
ATOM 756 N N . GLY A 1 95 ? 3.416 -13.403 -4.798 1.00 97.88 95 GLY A N 1
ATOM 757 C CA . GLY A 1 95 ? 4.102 -14.631 -4.402 1.00 97.88 95 GLY A CA 1
ATOM 758 C C . GLY A 1 95 ? 5.252 -14.380 -3.424 1.00 97.88 95 GLY A C 1
ATOM 759 O O . GLY A 1 95 ? 5.363 -15.077 -2.413 1.00 97.88 95 GLY A O 1
ATOM 760 N N . GLU A 1 96 ? 6.073 -13.360 -3.676 1.00 96.88 96 GLU A N 1
ATOM 761 C CA . GLU A 1 96 ? 7.178 -12.992 -2.786 1.00 96.88 96 GLU A CA 1
ATOM 762 C C . GLU A 1 96 ? 6.688 -12.394 -1.461 1.00 96.88 96 GLU A C 1
ATOM 764 O O . GLU A 1 96 ? 7.175 -12.811 -0.413 1.00 96.88 96 GLU A O 1
ATOM 769 N N . ILE A 1 97 ? 5.670 -11.525 -1.464 1.00 98.06 97 ILE A N 1
ATOM 770 C CA . ILE A 1 97 ? 5.038 -11.008 -0.235 1.00 98.06 97 ILE A CA 1
ATOM 771 C C . ILE A 1 97 ? 4.545 -12.171 0.638 1.00 98.06 97 ILE A C 1
ATOM 773 O O . ILE A 1 97 ? 4.861 -12.255 1.829 1.00 98.06 97 ILE A O 1
ATOM 777 N N . LYS A 1 98 ? 3.833 -13.133 0.034 1.00 98.31 98 LYS A N 1
ATOM 778 C CA . LYS A 1 98 ? 3.375 -14.346 0.728 1.00 98.31 98 LYS A CA 1
ATOM 779 C C . LYS A 1 98 ? 4.544 -15.185 1.248 1.00 98.31 98 LYS A C 1
ATOM 781 O O . LYS A 1 98 ? 4.433 -15.774 2.322 1.00 98.31 98 LYS A O 1
ATOM 786 N N . ARG A 1 99 ? 5.675 -15.237 0.540 1.00 96.62 99 ARG A N 1
ATOM 787 C CA . ARG A 1 99 ? 6.893 -15.932 0.991 1.00 96.62 99 ARG A CA 1
ATOM 788 C C . ARG A 1 99 ? 7.532 -15.227 2.188 1.00 96.62 99 ARG A C 1
ATOM 790 O O . ARG A 1 99 ? 7.927 -15.909 3.134 1.00 96.62 99 ARG A O 1
ATOM 797 N N . PHE A 1 100 ? 7.598 -13.896 2.178 1.00 96.56 100 PHE A N 1
ATOM 798 C CA . PHE A 1 100 ? 8.176 -13.100 3.263 1.00 96.56 100 PHE A CA 1
ATOM 799 C C . PHE A 1 100 ? 7.450 -13.307 4.593 1.00 96.56 100 PHE A C 1
ATOM 801 O O . PHE A 1 100 ? 8.097 -13.347 5.637 1.00 96.56 100 PHE A O 1
ATOM 808 N N . THR A 1 101 ? 6.135 -13.559 4.564 1.00 96.88 101 THR A N 1
ATOM 809 C CA . THR A 1 101 ? 5.348 -13.857 5.780 1.00 96.88 101 THR A CA 1
ATOM 810 C C . THR A 1 101 ? 5.857 -15.077 6.559 1.00 96.88 101 THR A C 1
ATOM 812 O O . THR A 1 101 ? 5.584 -15.207 7.747 1.00 96.88 101 THR A O 1
ATOM 815 N N . LYS A 1 102 ? 6.617 -15.964 5.903 1.00 96.44 102 LYS A N 1
ATOM 816 C CA . LYS A 1 102 ? 7.184 -17.193 6.477 1.00 96.44 102 LYS A CA 1
ATOM 817 C C . LYS A 1 102 ? 8.658 -17.046 6.867 1.00 96.44 102 LYS A C 1
ATOM 819 O O . LYS A 1 102 ? 9.269 -18.013 7.316 1.00 96.44 102 LYS A O 1
ATOM 824 N N . MET A 1 103 ? 9.267 -15.878 6.652 1.00 94.81 103 MET A N 1
ATOM 825 C CA . MET A 1 103 ? 10.675 -15.652 6.969 1.00 94.81 103 MET A CA 1
ATOM 826 C C . MET A 1 103 ? 10.843 -15.298 8.444 1.00 94.81 103 MET A C 1
ATOM 828 O O . MET A 1 103 ? 10.310 -14.292 8.904 1.00 94.81 103 MET A O 1
ATOM 832 N N . ASN A 1 104 ? 11.661 -16.072 9.164 1.00 94.56 104 ASN A N 1
ATOM 833 C CA . ASN A 1 104 ? 11.937 -15.824 10.585 1.00 94.56 104 ASN A CA 1
ATOM 834 C C . ASN A 1 104 ? 12.430 -14.397 10.846 1.00 94.56 104 ASN A C 1
ATOM 836 O O . ASN A 1 104 ? 11.972 -13.775 11.797 1.00 94.56 104 ASN A O 1
ATOM 840 N N . ARG A 1 105 ? 13.298 -13.861 9.972 1.00 94.69 105 ARG A N 1
ATOM 841 C CA . ARG A 1 105 ? 13.761 -12.469 10.062 1.00 94.69 105 ARG A CA 1
ATOM 842 C C . ARG A 1 105 ? 12.578 -11.499 10.075 1.00 94.69 105 ARG A C 1
ATOM 844 O O . ARG A 1 105 ? 12.422 -10.776 11.046 1.00 94.69 105 ARG A O 1
ATOM 851 N N . TRP A 1 106 ? 11.707 -11.552 9.066 1.00 96.12 106 TRP A N 1
ATOM 852 C CA . TRP A 1 106 ? 10.524 -10.689 8.996 1.00 96.12 106 TRP A CA 1
ATOM 853 C C . TRP A 1 106 ? 9.642 -10.812 10.243 1.00 96.12 106 TRP A C 1
ATOM 855 O O . TRP A 1 106 ? 9.308 -9.809 10.869 1.00 96.12 106 TRP A O 1
ATOM 865 N N . ILE A 1 107 ? 9.311 -12.043 10.643 1.00 95.62 107 ILE A N 1
ATOM 866 C CA . ILE A 1 107 ? 8.441 -12.305 11.797 1.00 95.62 107 ILE A CA 1
ATOM 867 C C . ILE A 1 107 ? 9.022 -11.678 13.077 1.00 95.62 107 ILE A C 1
ATOM 869 O O . ILE A 1 107 ? 8.277 -11.069 13.848 1.00 95.62 107 ILE A O 1
ATOM 873 N N . GLN A 1 108 ? 10.340 -11.794 13.283 1.00 93.19 108 GLN A N 1
ATOM 874 C CA . GLN A 1 108 ? 11.037 -11.392 14.512 1.00 93.19 108 GLN A CA 1
ATOM 875 C C . GLN A 1 108 ? 11.496 -9.932 14.545 1.00 93.19 108 GLN A C 1
ATOM 877 O O . GLN A 1 108 ? 11.525 -9.337 15.625 1.00 93.19 108 GLN A O 1
ATOM 882 N N . THR A 1 109 ? 11.846 -9.341 13.404 1.00 94.12 109 THR A N 1
ATOM 883 C CA . THR A 1 109 ? 12.414 -7.985 13.345 1.00 94.12 109 THR A CA 1
ATOM 884 C C . THR A 1 109 ? 11.489 -6.983 12.666 1.00 94.12 109 THR A C 1
ATOM 886 O O . THR A 1 109 ? 11.612 -5.788 12.915 1.00 94.12 109 THR A O 1
ATOM 889 N N . GLY A 1 110 ? 10.547 -7.442 11.837 1.00 94.56 110 GLY A N 1
ATOM 890 C CA . GLY A 1 110 ? 9.741 -6.564 10.984 1.00 94.56 110 GLY A CA 1
ATOM 891 C C . GLY A 1 110 ? 10.550 -5.919 9.867 1.00 94.56 110 GLY A C 1
ATOM 892 O O . GLY A 1 110 ? 10.179 -4.849 9.393 1.00 94.56 110 GLY A O 1
ATOM 893 N N . ASP A 1 111 ? 11.664 -6.552 9.495 1.00 95.50 111 ASP A N 1
ATOM 894 C CA . ASP A 1 111 ? 12.614 -6.077 8.496 1.00 95.50 111 ASP A CA 1
ATOM 895 C C . ASP A 1 111 ? 12.882 -7.149 7.437 1.00 95.50 111 ASP A C 1
ATOM 897 O O . ASP A 1 111 ? 12.783 -8.352 7.709 1.00 95.50 111 ASP A O 1
ATOM 901 N N . LEU A 1 112 ? 13.268 -6.714 6.241 1.00 94.94 112 LEU A N 1
ATOM 902 C CA . LEU A 1 112 ? 13.686 -7.586 5.148 1.00 94.94 112 LEU A CA 1
ATOM 903 C C . LEU A 1 112 ? 15.184 -7.429 4.883 1.00 94.94 112 LEU A C 1
ATOM 905 O O . LEU A 1 112 ? 15.826 -6.472 5.303 1.00 94.94 112 LEU A O 1
ATOM 909 N N . GLU A 1 113 ? 15.779 -8.396 4.187 1.00 93.06 113 GLU A N 1
ATOM 910 C CA . GLU A 1 113 ? 17.056 -8.101 3.542 1.00 93.06 113 GLU A CA 1
ATOM 911 C C . GLU A 1 113 ? 16.827 -7.086 2.420 1.00 93.06 113 GLU A C 1
ATOM 913 O O . GLU A 1 113 ? 15.800 -7.130 1.748 1.00 93.06 113 GLU A O 1
ATOM 918 N N . TYR A 1 114 ? 17.809 -6.218 2.170 1.00 91.94 114 TYR A N 1
ATOM 919 C CA . TYR A 1 114 ? 17.692 -5.145 1.179 1.00 91.94 114 TYR A CA 1
ATOM 920 C C . TYR A 1 114 ? 17.143 -5.624 -0.178 1.00 91.94 114 TYR A C 1
ATOM 922 O O . TYR A 1 114 ? 16.193 -5.071 -0.714 1.00 91.94 114 TYR A O 1
ATOM 930 N N . HIS A 1 115 ? 17.676 -6.724 -0.713 1.00 89.62 115 HIS A N 1
ATOM 931 C CA . HIS A 1 115 ? 17.241 -7.276 -2.000 1.00 89.62 115 HIS A CA 1
ATOM 932 C C . HIS A 1 115 ? 15.815 -7.875 -1.993 1.00 89.62 115 HIS A C 1
ATOM 934 O O . HIS A 1 115 ? 15.235 -8.081 -3.059 1.00 89.62 115 HIS A O 1
ATOM 940 N N . ASP A 1 116 ? 15.267 -8.194 -0.819 1.00 93.44 116 ASP A N 1
ATOM 941 C CA . ASP A 1 116 ? 13.879 -8.625 -0.640 1.00 93.44 116 ASP A CA 1
ATOM 942 C C . ASP A 1 116 ? 12.943 -7.414 -0.515 1.00 93.44 116 ASP A C 1
ATOM 944 O O . ASP A 1 116 ? 11.877 -7.408 -1.126 1.00 93.44 116 ASP A O 1
ATOM 948 N N . GLU A 1 117 ? 13.369 -6.354 0.175 1.00 93.56 117 GLU A N 1
ATOM 949 C CA . GLU A 1 117 ? 12.644 -5.075 0.240 1.00 93.56 117 GLU A CA 1
ATOM 950 C C . GLU A 1 117 ? 12.396 -4.486 -1.161 1.00 93.56 117 GLU A C 1
ATOM 952 O O . GLU A 1 117 ? 11.312 -3.976 -1.454 1.00 93.56 117 GLU A O 1
ATOM 957 N N . LEU A 1 118 ? 13.359 -4.646 -2.075 1.00 91.88 118 LEU A N 1
ATOM 958 C CA . LEU A 1 118 ? 13.258 -4.203 -3.471 1.00 91.88 118 LEU A CA 1
ATOM 959 C C . LEU A 1 118 ? 12.089 -4.815 -4.258 1.00 91.88 118 LEU A C 1
ATOM 961 O O . LEU A 1 118 ? 11.729 -4.290 -5.308 1.00 91.88 118 LEU A O 1
ATOM 965 N N . VAL A 1 119 ? 11.460 -5.887 -3.771 1.00 94.31 119 VAL A N 1
ATOM 966 C CA . VAL A 1 119 ? 10.219 -6.411 -4.363 1.00 94.31 119 VAL A CA 1
ATOM 967 C C . VAL A 1 119 ? 9.064 -5.417 -4.216 1.00 94.31 119 VAL A C 1
ATOM 969 O O . VAL A 1 119 ? 8.246 -5.289 -5.125 1.00 94.31 119 VAL A O 1
ATOM 972 N N . LEU A 1 120 ? 9.009 -4.696 -3.096 1.00 95.31 120 LEU A N 1
ATOM 973 C CA . LEU A 1 120 ? 7.926 -3.770 -2.772 1.00 95.31 120 LEU A CA 1
ATOM 974 C C . LEU A 1 120 ? 8.156 -2.366 -3.340 1.00 95.31 120 LEU A C 1
ATOM 976 O O . LEU A 1 120 ? 7.185 -1.689 -3.667 1.00 95.31 120 LEU A O 1
ATOM 980 N N . TYR A 1 121 ? 9.412 -1.945 -3.511 1.00 92.25 121 TYR A N 1
ATOM 981 C CA . TYR A 1 121 ? 9.758 -0.612 -4.022 1.00 92.25 121 TYR A CA 1
ATOM 982 C C . TYR A 1 121 ? 9.045 -0.241 -5.333 1.00 92.25 121 TYR A C 1
ATOM 984 O O . TYR A 1 121 ? 8.348 0.777 -5.337 1.00 92.25 121 TYR A O 1
ATOM 992 N N . PRO A 1 122 ? 9.094 -1.071 -6.397 1.00 93.88 122 PRO A N 1
ATOM 993 C CA . PRO A 1 122 ? 8.400 -0.759 -7.640 1.00 93.88 122 PRO A CA 1
ATOM 994 C C . PRO A 1 122 ? 6.886 -0.622 -7.471 1.00 93.88 122 PRO A C 1
ATOM 996 O O . PRO A 1 122 ? 6.258 0.040 -8.280 1.00 93.88 122 PRO A O 1
ATOM 999 N N . CYS A 1 123 ? 6.264 -1.203 -6.436 1.00 95.81 123 CYS A N 1
ATOM 1000 C CA . CYS A 1 123 ? 4.820 -1.047 -6.223 1.00 95.81 123 CYS A CA 1
ATOM 1001 C C . CYS A 1 123 ? 4.445 0.410 -5.963 1.00 95.81 123 CYS A C 1
ATOM 1003 O O . CYS A 1 123 ? 3.441 0.883 -6.486 1.00 95.81 123 CYS A O 1
ATOM 1005 N N . LYS A 1 124 ? 5.274 1.134 -5.200 1.00 93.81 124 LYS A N 1
ATOM 1006 C CA . LYS A 1 124 ? 5.052 2.553 -4.905 1.00 93.81 124 LYS A CA 1
ATOM 1007 C C . LYS A 1 124 ? 4.960 3.362 -6.200 1.00 93.81 124 LYS A C 1
ATOM 1009 O O . LYS A 1 124 ? 4.046 4.159 -6.365 1.00 93.81 124 LYS A O 1
ATOM 1014 N N . THR A 1 125 ? 5.891 3.145 -7.120 1.00 93.75 125 THR A N 1
ATOM 1015 C CA . THR A 1 125 ? 6.008 3.924 -8.357 1.00 93.75 125 THR A CA 1
ATOM 1016 C C . THR A 1 125 ? 5.045 3.425 -9.431 1.00 93.75 125 THR A C 1
ATOM 1018 O O . THR A 1 125 ? 4.381 4.227 -10.084 1.00 93.75 125 THR A O 1
ATOM 1021 N N . MET A 1 126 ? 4.844 2.111 -9.536 1.00 95.06 126 MET A N 1
ATOM 1022 C CA . MET A 1 126 ? 3.842 1.501 -10.415 1.00 95.06 126 MET A CA 1
ATOM 1023 C C . MET A 1 126 ? 2.424 1.976 -10.097 1.00 95.06 126 MET A C 1
ATOM 1025 O O . MET A 1 126 ? 1.631 2.184 -11.011 1.00 95.06 126 MET A O 1
ATOM 1029 N N . PHE A 1 127 ? 2.090 2.188 -8.822 1.00 95.62 127 PHE A N 1
ATOM 1030 C CA . PHE A 1 127 ? 0.742 2.608 -8.425 1.00 95.62 127 PHE A CA 1
ATOM 1031 C C . PHE A 1 127 ? 0.462 4.093 -8.657 1.00 95.62 127 PHE A C 1
ATOM 1033 O O . PHE A 1 127 ? -0.633 4.556 -8.355 1.00 95.62 127 PHE A O 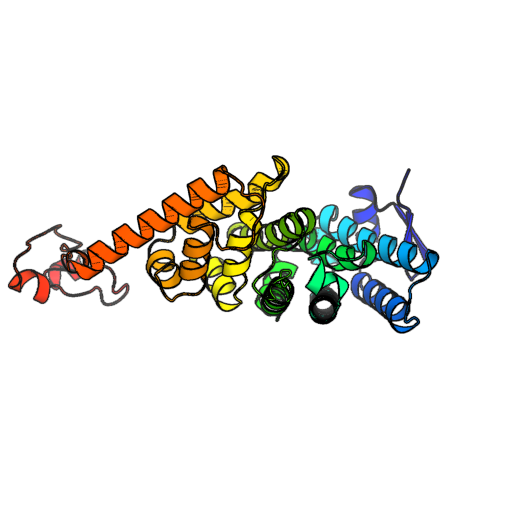1
ATOM 1040 N N . THR A 1 128 ? 1.391 4.831 -9.266 1.00 93.38 128 THR A N 1
ATOM 1041 C CA . THR A 1 128 ? 1.109 6.157 -9.838 1.00 93.38 128 THR A CA 1
ATOM 1042 C C . THR A 1 128 ? 0.355 6.074 -11.175 1.00 93.38 128 THR A C 1
ATOM 1044 O O . THR A 1 128 ? -0.186 7.086 -11.641 1.00 93.38 128 THR A O 1
ATOM 1047 N N . HIS A 1 129 ? 0.292 4.870 -11.769 1.00 93.06 129 HIS A N 1
ATOM 1048 C CA . HIS A 1 129 ? -0.343 4.575 -13.053 1.00 93.06 129 HIS A CA 1
ATOM 1049 C C . HIS A 1 129 ? -1.707 3.881 -12.875 1.00 93.06 129 HIS A C 1
ATOM 1051 O O . HIS A 1 129 ? -1.814 2.932 -12.092 1.00 93.06 129 HIS A O 1
ATOM 1057 N N . PRO A 1 130 ? -2.749 4.265 -13.643 1.00 92.81 130 PRO A N 1
ATOM 1058 C CA . PRO A 1 130 ? -4.094 3.700 -13.491 1.00 92.81 130 PRO A CA 1
ATOM 1059 C C . PRO A 1 130 ? -4.210 2.190 -13.724 1.00 92.81 130 PRO A C 1
ATOM 1061 O O . PRO A 1 130 ? -4.924 1.515 -12.987 1.00 92.81 130 PRO A O 1
ATOM 1064 N N . ILE A 1 131 ? -3.513 1.646 -14.731 1.00 93.50 131 ILE A N 1
ATOM 1065 C CA . ILE A 1 131 ? -3.631 0.223 -15.098 1.00 93.50 131 ILE A CA 1
ATOM 1066 C C . ILE A 1 131 ? -3.127 -0.686 -13.962 1.00 93.50 131 ILE A C 1
ATOM 1068 O O . ILE A 1 131 ? -3.903 -1.530 -13.516 1.00 93.50 131 ILE A O 1
ATOM 1072 N N . PRO A 1 132 ? -1.899 -0.515 -13.422 1.00 95.56 132 PRO A N 1
ATOM 1073 C CA . PRO A 1 132 ? -1.469 -1.257 -12.238 1.00 95.56 132 PRO A CA 1
ATOM 1074 C C . PRO A 1 132 ? -2.439 -1.145 -11.061 1.00 95.56 132 PRO A C 1
ATOM 1076 O O . PRO A 1 132 ? -2.689 -2.145 -10.394 1.00 95.56 132 PRO A O 1
ATOM 1079 N N . VAL A 1 133 ? -3.017 0.038 -10.822 1.00 96.50 133 VAL A N 1
ATOM 1080 C CA . VAL A 1 133 ? -3.960 0.237 -9.716 1.00 96.50 133 VAL A CA 1
ATOM 1081 C C . VAL A 1 133 ? -5.256 -0.544 -9.921 1.00 96.50 133 VAL A C 1
ATOM 1083 O O . VAL A 1 133 ? -5.676 -1.255 -9.013 1.00 96.50 133 VAL A O 1
ATOM 1086 N N . ALA A 1 134 ? -5.862 -0.487 -11.108 1.00 95.25 134 ALA A N 1
ATOM 1087 C CA . ALA A 1 134 ? -7.039 -1.300 -11.420 1.00 95.25 134 ALA A CA 1
ATOM 1088 C C . ALA A 1 134 ? -6.759 -2.795 -11.184 1.00 95.25 134 ALA A C 1
ATOM 1090 O O . ALA A 1 134 ? -7.505 -3.466 -10.472 1.00 95.25 134 ALA A O 1
ATOM 1091 N N . LEU A 1 135 ? -5.614 -3.276 -11.675 1.00 96.38 135 LEU A N 1
ATOM 1092 C CA . LEU A 1 135 ? -5.205 -4.670 -11.531 1.00 96.38 135 LEU A CA 1
ATOM 1093 C C . LEU A 1 135 ? -4.977 -5.094 -10.081 1.00 96.38 135 LEU A C 1
ATOM 1095 O O . LEU A 1 135 ? -5.356 -6.204 -9.715 1.00 96.38 135 LEU A O 1
ATOM 1099 N N . VAL A 1 136 ? -4.388 -4.245 -9.230 1.00 97.38 136 VAL A N 1
ATOM 1100 C CA . VAL A 1 136 ? -4.163 -4.641 -7.830 1.00 97.38 136 VAL A CA 1
ATOM 1101 C C . VAL A 1 136 ? -5.459 -4.775 -7.051 1.00 97.38 136 VAL A C 1
ATOM 1103 O O . VAL A 1 136 ? -5.543 -5.656 -6.199 1.00 97.38 136 VAL A O 1
ATOM 1106 N N . PHE A 1 137 ? -6.483 -3.986 -7.384 1.00 96.75 137 PHE A N 1
ATOM 1107 C CA . PHE A 1 137 ? -7.816 -4.131 -6.802 1.00 96.75 137 PHE A CA 1
ATOM 1108 C C . PHE A 1 137 ? -8.589 -5.357 -7.314 1.00 96.75 137 PHE A C 1
ATOM 1110 O O . PHE A 1 137 ? -9.533 -5.774 -6.644 1.00 96.75 137 PHE A O 1
ATOM 1117 N N . GLU A 1 138 ? -8.217 -5.920 -8.464 1.00 96.56 138 GLU A N 1
ATOM 1118 C CA . GLU A 1 138 ? -8.772 -7.167 -9.020 1.00 96.56 138 GLU A CA 1
ATOM 1119 C C . GLU A 1 138 ? -7.977 -8.418 -8.608 1.00 96.56 138 GLU A C 1
ATOM 1121 O O . GLU A 1 138 ? -8.362 -9.543 -8.924 1.00 96.56 138 GLU A O 1
ATOM 1126 N N . SER A 1 139 ? -6.863 -8.226 -7.905 1.00 97.25 139 SER A N 1
ATOM 1127 C CA . SER A 1 139 ? -5.947 -9.279 -7.467 1.00 97.25 139 SER A CA 1
ATOM 1128 C C . SER A 1 139 ? -5.973 -9.464 -5.949 1.00 97.25 139 SER A C 1
ATOM 1130 O O . SER A 1 139 ? -6.560 -8.663 -5.231 1.00 97.25 139 SER A O 1
ATOM 1132 N N . GLU A 1 140 ? -5.224 -10.451 -5.452 1.00 98.06 140 GLU A N 1
ATOM 1133 C CA . GLU A 1 140 ? -5.016 -10.685 -4.013 1.00 98.06 140 GLU A CA 1
ATOM 1134 C C . GLU A 1 140 ? -3.884 -9.827 -3.397 1.00 98.06 140 GLU A C 1
ATOM 1136 O O . GLU A 1 140 ? -3.289 -10.196 -2.377 1.00 98.06 140 GLU A O 1
ATOM 1141 N N . PHE A 1 141 ? -3.474 -8.734 -4.053 1.00 98.62 141 PHE A N 1
ATOM 1142 C CA . PHE A 1 141 ? -2.317 -7.944 -3.620 1.00 98.62 141 PHE A CA 1
ATOM 1143 C C . PHE A 1 141 ? -2.496 -7.352 -2.225 1.00 98.62 141 PHE A C 1
ATOM 1145 O O . PHE A 1 141 ? -1.601 -7.473 -1.384 1.00 98.62 141 PHE A O 1
ATOM 1152 N N . PHE A 1 142 ? -3.640 -6.724 -1.956 1.00 98.56 142 PHE A N 1
ATOM 1153 C CA . PHE A 1 142 ? -3.872 -6.073 -0.670 1.00 98.56 142 PHE A CA 1
ATOM 1154 C C . PHE A 1 142 ? -4.116 -7.080 0.456 1.00 98.56 142 PHE A C 1
ATOM 1156 O O . PHE A 1 142 ? -3.701 -6.831 1.586 1.00 98.56 142 PHE A O 1
ATOM 1163 N N . GLU A 1 143 ? -4.692 -8.244 0.167 1.00 98.56 143 GLU A N 1
ATOM 1164 C CA . GLU A 1 143 ? -4.794 -9.353 1.114 1.00 98.56 143 GLU A CA 1
ATOM 1165 C C . GLU A 1 143 ? -3.409 -9.913 1.451 1.00 98.56 143 GLU A C 1
ATOM 1167 O O . GLU A 1 143 ? -3.097 -10.142 2.623 1.00 98.56 143 GLU A O 1
ATOM 1172 N N . ALA A 1 144 ? -2.542 -10.080 0.445 1.00 98.62 144 ALA A N 1
ATOM 1173 C CA . ALA A 1 144 ? -1.161 -10.498 0.658 1.00 98.62 144 ALA A CA 1
ATOM 1174 C C . ALA A 1 144 ? -0.387 -9.467 1.493 1.00 98.62 144 ALA A C 1
ATOM 1176 O O . ALA A 1 144 ? 0.309 -9.850 2.436 1.00 98.62 144 ALA A O 1
ATOM 1177 N N . LEU A 1 145 ? -0.542 -8.171 1.198 1.00 98.56 145 LEU A N 1
ATOM 1178 C CA . LEU A 1 145 ? 0.086 -7.087 1.955 1.00 98.56 145 LEU A CA 1
ATOM 1179 C C . LEU A 1 145 ? -0.417 -7.047 3.406 1.00 98.56 145 LEU A C 1
ATOM 1181 O O . LEU A 1 145 ? 0.379 -6.918 4.335 1.00 98.56 145 LEU A O 1
ATOM 1185 N N . THR A 1 146 ? -1.718 -7.242 3.623 1.00 98.50 146 THR A N 1
ATOM 1186 C CA . THR A 1 146 ? -2.308 -7.355 4.964 1.00 98.50 146 THR A CA 1
ATOM 1187 C C . THR A 1 146 ? -1.729 -8.540 5.728 1.00 98.50 146 THR A C 1
ATOM 1189 O O . THR A 1 146 ? -1.302 -8.385 6.873 1.00 98.50 146 THR A O 1
ATOM 1192 N N . GLY A 1 147 ? -1.656 -9.717 5.097 1.00 98.19 147 GLY A N 1
ATOM 1193 C CA . GLY A 1 147 ? -1.037 -10.905 5.685 1.00 98.19 147 GLY A CA 1
ATOM 1194 C C . GLY A 1 147 ? 0.440 -10.690 6.021 1.00 98.19 147 GLY A C 1
ATOM 1195 O O . GLY A 1 147 ? 0.906 -11.131 7.070 1.00 98.19 147 GLY A O 1
ATOM 1196 N N . PHE A 1 148 ? 1.166 -9.959 5.174 1.00 98.06 148 PHE A N 1
ATOM 1197 C CA . PHE A 1 148 ? 2.560 -9.592 5.399 1.00 98.06 148 PHE A CA 1
ATOM 1198 C C . PHE A 1 148 ? 2.740 -8.742 6.653 1.00 98.06 148 PHE A C 1
ATOM 1200 O O . PHE A 1 148 ? 3.513 -9.134 7.527 1.00 98.06 148 PHE A O 1
ATOM 1207 N N . VAL A 1 149 ? 1.970 -7.662 6.815 1.00 97.12 149 VAL A N 1
ATOM 1208 C CA . VAL A 1 149 ? 2.026 -6.843 8.039 1.00 97.12 149 VAL A CA 1
ATOM 1209 C C . VAL A 1 149 ? 1.587 -7.643 9.269 1.00 97.12 149 VAL A C 1
ATOM 1211 O O . VAL A 1 149 ? 2.241 -7.570 10.306 1.00 97.12 149 VAL A O 1
ATOM 1214 N N . LYS A 1 150 ? 0.535 -8.467 9.165 1.00 96.06 150 LYS A N 1
ATOM 1215 C CA . LYS A 1 150 ? 0.035 -9.291 10.285 1.00 96.06 150 LYS A CA 1
ATOM 1216 C C . LYS A 1 150 ? 0.994 -10.404 10.717 1.00 96.06 150 LYS A C 1
ATOM 1218 O O . LYS A 1 150 ? 0.949 -10.820 11.870 1.00 96.06 150 LYS A O 1
ATOM 1223 N N . ALA A 1 151 ? 1.865 -10.884 9.830 1.00 96.19 151 ALA A N 1
ATOM 1224 C CA . ALA A 1 151 ? 2.846 -11.922 10.159 1.00 96.19 151 ALA A CA 1
ATOM 1225 C C . ALA A 1 151 ? 3.918 -11.450 11.159 1.00 96.19 151 ALA A C 1
ATOM 1227 O O . ALA A 1 151 ? 4.598 -12.271 11.77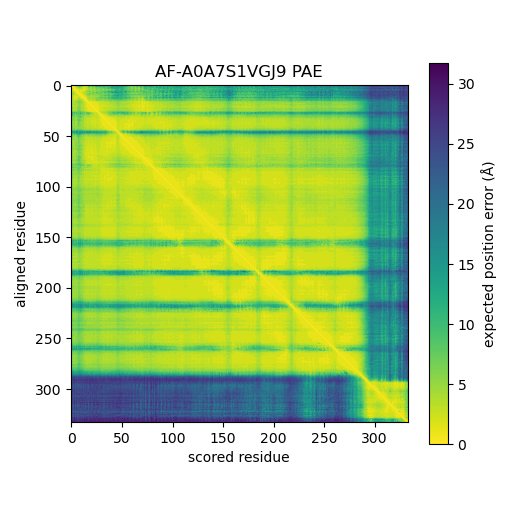8 1.00 96.19 151 ALA A O 1
ATOM 1228 N N . ARG A 1 152 ? 4.069 -10.134 11.332 1.00 94.81 152 ARG A N 1
ATOM 1229 C CA . ARG A 1 152 ? 5.003 -9.530 12.275 1.00 94.81 152 ARG A CA 1
ATOM 1230 C C . ARG A 1 152 ? 4.512 -9.691 13.722 1.00 94.81 152 ARG A C 1
ATOM 1232 O O . ARG A 1 152 ? 3.446 -9.195 14.085 1.00 94.81 152 ARG A O 1
ATOM 1239 N N . LYS A 1 153 ? 5.330 -10.326 14.570 1.00 91.50 153 LYS A N 1
ATOM 1240 C CA . LYS A 1 153 ? 5.033 -10.575 15.995 1.00 91.50 153 LYS A CA 1
ATOM 1241 C C . LYS A 1 153 ? 6.062 -9.930 16.909 1.00 91.50 153 LYS A C 1
ATOM 1243 O O . LYS A 1 153 ? 7.241 -10.094 16.645 1.00 91.50 153 LYS A O 1
ATOM 1248 N N . ASN A 1 154 ? 5.666 -9.235 17.967 1.00 85.88 154 ASN A N 1
ATOM 1249 C CA . ASN A 1 154 ? 6.611 -8.716 18.971 1.00 85.88 154 ASN A CA 1
ATOM 1250 C C . ASN A 1 154 ? 7.239 -9.870 19.809 1.00 85.88 154 ASN A C 1
ATOM 1252 O O . ASN A 1 154 ? 6.988 -11.052 19.561 1.00 85.88 154 ASN A O 1
ATOM 1256 N N . SER A 1 155 ? 8.073 -9.537 20.801 1.00 81.25 155 SER A N 1
ATOM 1257 C CA . SER A 1 155 ? 8.766 -10.523 21.650 1.00 81.25 155 SER A CA 1
ATOM 1258 C C . SER A 1 155 ? 7.836 -11.372 22.521 1.00 81.25 155 SER A C 1
ATOM 1260 O O . SER A 1 155 ? 8.194 -12.499 22.846 1.00 81.25 155 SER A O 1
ATOM 1262 N N . ASP A 1 156 ? 6.658 -10.857 22.881 1.00 81.75 156 ASP A N 1
ATOM 1263 C CA . ASP A 1 156 ? 5.642 -11.591 23.650 1.00 81.75 156 ASP A CA 1
ATOM 1264 C C . ASP A 1 156 ? 4.700 -12.435 22.765 1.00 81.75 156 ASP A C 1
ATOM 1266 O O . ASP A 1 156 ? 3.815 -13.125 23.267 1.00 81.75 156 ASP A O 1
ATOM 1270 N N . GLY A 1 157 ? 4.916 -12.436 21.444 1.00 80.12 157 GLY A N 1
ATOM 1271 C CA . GLY A 1 157 ? 4.092 -13.163 20.479 1.00 80.12 157 GLY A CA 1
ATOM 1272 C C . GLY A 1 157 ? 2.810 -12.435 20.061 1.00 80.12 157 GLY A C 1
ATOM 1273 O O . GLY A 1 157 ? 2.107 -12.929 19.174 1.00 80.12 157 GLY A O 1
ATOM 1274 N N . GLY A 1 158 ? 2.526 -11.270 20.644 1.00 84.38 158 GLY A N 1
ATOM 1275 C CA . GLY A 1 158 ? 1.506 -10.317 20.230 1.00 84.38 158 GLY A CA 1
ATOM 1276 C C . GLY A 1 158 ? 1.826 -9.572 18.928 1.00 84.38 158 GLY A C 1
ATOM 1277 O O . GLY A 1 158 ? 2.755 -9.888 18.178 1.00 84.38 158 GLY A O 1
ATOM 1278 N N . ARG A 1 159 ? 0.994 -8.572 18.612 1.00 84.62 159 ARG A N 1
ATOM 1279 C CA . ARG A 1 159 ? 1.074 -7.812 17.355 1.00 84.62 159 ARG A CA 1
ATOM 1280 C C . ARG A 1 159 ? 2.318 -6.926 17.352 1.00 84.62 159 ARG A C 1
ATOM 1282 O O . ARG A 1 159 ? 2.391 -5.943 18.078 1.00 84.62 159 ARG A O 1
ATOM 1289 N N . GLY A 1 160 ? 3.288 -7.263 16.504 1.00 89.62 160 GLY A N 1
ATOM 1290 C CA . GLY A 1 160 ? 4.461 -6.423 16.290 1.00 89.62 160 GLY A CA 1
ATOM 1291 C C . GLY A 1 160 ? 4.201 -5.336 15.251 1.00 89.62 160 GLY A C 1
ATOM 1292 O O . GLY A 1 160 ? 3.277 -5.436 14.435 1.00 89.62 160 GLY A O 1
ATOM 1293 N N . MET A 1 161 ? 5.066 -4.326 15.251 1.00 93.12 161 MET A N 1
ATOM 1294 C CA . MET A 1 161 ? 5.153 -3.341 14.177 1.00 93.12 161 MET A CA 1
ATOM 1295 C C . MET A 1 161 ? 6.319 -3.660 13.233 1.00 93.12 161 MET A C 1
ATOM 1297 O O . MET A 1 161 ? 7.362 -4.152 13.693 1.00 93.12 161 MET A O 1
ATOM 1301 N N . PRO A 1 162 ? 6.161 -3.428 11.914 1.00 95.12 162 PRO A N 1
ATOM 1302 C CA . PRO A 1 162 ? 7.294 -3.383 10.998 1.00 95.12 162 PRO A CA 1
ATOM 1303 C C . PRO A 1 162 ? 8.312 -2.322 11.429 1.00 95.12 162 PRO A C 1
ATOM 1305 O O . PRO A 1 162 ? 7.991 -1.419 12.206 1.00 95.12 162 PRO A O 1
ATOM 1308 N N . THR A 1 163 ? 9.533 -2.392 10.897 1.00 93.88 163 THR A N 1
ATOM 1309 C CA . THR A 1 163 ? 10.500 -1.303 11.079 1.00 93.88 163 THR A CA 1
ATOM 1310 C C . THR A 1 163 ? 9.955 0.012 10.524 1.00 93.88 163 THR A C 1
ATOM 1312 O O . THR A 1 163 ? 9.027 0.034 9.709 1.00 93.88 163 THR A O 1
ATOM 1315 N N . HIS A 1 164 ? 10.554 1.126 10.950 1.00 93.06 164 HIS A N 1
ATOM 1316 C CA . HIS A 1 164 ? 10.177 2.453 10.472 1.00 93.06 164 HIS A CA 1
ATOM 1317 C C . HIS A 1 164 ? 10.167 2.529 8.944 1.00 93.06 164 HIS A C 1
ATOM 1319 O O . HIS A 1 164 ? 9.140 2.856 8.356 1.00 93.06 164 HIS A O 1
ATOM 1325 N N . GLN A 1 165 ? 11.270 2.119 8.315 1.00 93.44 165 GLN A N 1
ATOM 1326 C CA . GLN A 1 165 ? 11.422 2.100 6.862 1.00 93.44 165 GLN A CA 1
ATOM 1327 C C . GLN A 1 165 ? 10.318 1.289 6.169 1.00 93.44 165 GLN A C 1
ATOM 1329 O O . GLN A 1 165 ? 9.709 1.752 5.205 1.00 93.44 165 GLN A O 1
ATOM 1334 N N . MET A 1 166 ? 9.994 0.111 6.705 1.00 95.50 166 MET A N 1
ATOM 1335 C CA . MET A 1 166 ? 8.940 -0.731 6.150 1.00 95.50 166 MET A CA 1
ATOM 1336 C C . MET A 1 166 ? 7.554 -0.107 6.303 1.00 95.50 166 MET A C 1
ATOM 1338 O O . MET A 1 166 ? 6.755 -0.177 5.370 1.00 95.50 166 MET A O 1
ATOM 1342 N N . CYS A 1 167 ? 7.271 0.551 7.430 1.00 95.25 167 CYS A N 1
ATOM 1343 C CA . CYS A 1 167 ? 6.028 1.302 7.599 1.00 95.25 167 CYS A CA 1
ATOM 1344 C C . CYS A 1 167 ? 5.911 2.430 6.566 1.00 95.25 167 CYS A C 1
ATOM 1346 O O . CYS A 1 167 ? 4.847 2.550 5.964 1.00 95.25 167 CYS A O 1
ATOM 1348 N N . LEU A 1 168 ? 6.988 3.190 6.306 1.00 93.88 168 LEU A N 1
ATOM 1349 C CA . LEU A 1 168 ? 7.009 4.234 5.266 1.00 93.88 168 LEU A CA 1
ATOM 1350 C C . LEU A 1 168 ? 6.682 3.663 3.883 1.00 93.88 168 LEU A C 1
ATOM 1352 O O . LEU A 1 168 ? 5.913 4.251 3.119 1.00 93.88 168 LEU A O 1
ATOM 1356 N N . LEU A 1 169 ? 7.284 2.521 3.541 1.00 95.19 169 LEU A N 1
ATOM 1357 C CA . LEU A 1 169 ? 7.082 1.883 2.245 1.00 95.19 169 LEU A CA 1
ATOM 1358 C C . LEU A 1 169 ? 5.641 1.381 2.095 1.00 95.19 169 LEU A C 1
ATOM 1360 O O . LEU A 1 169 ? 4.997 1.665 1.087 1.00 95.19 169 LEU A O 1
ATOM 1364 N N . ILE A 1 170 ? 5.112 0.696 3.112 1.00 96.81 170 ILE A N 1
ATOM 1365 C CA . ILE A 1 170 ? 3.740 0.172 3.118 1.00 96.81 170 ILE A CA 1
ATOM 1366 C C . ILE A 1 170 ? 2.720 1.310 2.998 1.00 96.81 170 ILE A C 1
ATOM 1368 O O . ILE A 1 170 ? 1.836 1.246 2.141 1.00 96.81 170 ILE A O 1
ATOM 1372 N N . THR A 1 171 ? 2.839 2.364 3.813 1.00 96.50 171 THR A N 1
ATOM 1373 C CA . THR A 1 171 ? 1.909 3.502 3.753 1.00 96.50 171 THR A CA 1
ATOM 1374 C C . THR A 1 171 ? 2.009 4.226 2.416 1.00 96.50 171 THR A C 1
ATOM 1376 O O . THR A 1 171 ? 0.975 4.568 1.849 1.00 96.50 171 THR A O 1
ATOM 1379 N N . SER A 1 172 ? 3.215 4.381 1.860 1.00 95.25 172 SER A N 1
ATOM 1380 C CA . SER A 1 172 ? 3.407 4.968 0.529 1.00 95.25 172 SER A CA 1
ATOM 1381 C C . SER A 1 172 ? 2.695 4.163 -0.558 1.00 95.25 172 SER A C 1
ATOM 1383 O O . SER A 1 172 ? 1.964 4.742 -1.351 1.00 95.25 172 SER A O 1
ATOM 1385 N N . ILE A 1 173 ? 2.854 2.835 -0.579 1.00 97.06 173 ILE A N 1
ATOM 1386 C CA . ILE A 1 173 ? 2.192 1.958 -1.561 1.00 97.06 173 ILE A CA 1
ATOM 1387 C C . ILE A 1 173 ? 0.668 2.123 -1.494 1.00 97.06 173 ILE A C 1
ATOM 1389 O O . ILE A 1 173 ? 0.014 2.304 -2.521 1.00 97.06 173 ILE A O 1
ATOM 1393 N N . ILE A 1 174 ? 0.099 2.092 -0.286 1.00 97.69 174 ILE A N 1
ATOM 1394 C CA . ILE A 1 174 ? -1.351 2.219 -0.081 1.00 97.69 174 ILE A CA 1
ATOM 1395 C C . ILE A 1 174 ? -1.841 3.607 -0.514 1.00 97.69 174 ILE A C 1
ATOM 1397 O O . ILE A 1 174 ? -2.890 3.722 -1.148 1.00 97.69 174 ILE A O 1
ATOM 1401 N N . CYS A 1 175 ? -1.078 4.661 -0.220 1.00 95.88 175 CYS A N 1
ATOM 1402 C CA . CYS A 1 175 ? -1.441 6.021 -0.598 1.00 95.88 175 CYS A CA 1
ATOM 1403 C C . CYS A 1 175 ? -1.356 6.279 -2.098 1.00 95.88 175 CYS A C 1
ATOM 1405 O O . CYS A 1 175 ? -2.263 6.914 -2.627 1.00 95.88 175 CYS A O 1
ATOM 1407 N N . GLU A 1 176 ? -0.338 5.778 -2.795 1.00 95.69 176 GLU A N 1
ATOM 1408 C CA . GLU A 1 176 ? -0.263 5.922 -4.254 1.00 95.69 176 GLU A CA 1
ATOM 1409 C C . GLU A 1 176 ? -1.430 5.184 -4.928 1.00 95.69 176 GLU A C 1
ATOM 1411 O O . GLU A 1 176 ? -2.105 5.752 -5.788 1.00 95.69 176 GLU A O 1
ATOM 1416 N N . ALA A 1 177 ? -1.782 3.984 -4.445 1.00 96.69 177 ALA A N 1
ATOM 1417 C CA . ALA A 1 177 ? -2.984 3.291 -4.910 1.00 96.69 177 ALA A CA 1
ATOM 1418 C C . ALA A 1 177 ? -4.268 4.093 -4.642 1.00 96.69 177 ALA A C 1
ATOM 1420 O O . ALA A 1 177 ? -5.129 4.178 -5.517 1.00 96.69 177 ALA A O 1
ATOM 1421 N N . PHE A 1 178 ? -4.402 4.704 -3.459 1.00 96.56 178 PHE A N 1
ATOM 1422 C CA . PHE A 1 178 ? -5.552 5.545 -3.114 1.00 96.56 178 PHE A CA 1
ATOM 1423 C C . PHE A 1 178 ? -5.671 6.767 -4.027 1.00 96.56 178 PHE A C 1
ATOM 1425 O O . PHE A 1 178 ? -6.737 7.028 -4.588 1.00 96.56 178 PHE A O 1
ATOM 1432 N N . VAL A 1 179 ? -4.582 7.527 -4.166 1.00 94.75 179 VAL A N 1
ATOM 1433 C CA . VAL A 1 179 ? -4.546 8.757 -4.962 1.00 94.75 179 VAL A CA 1
ATOM 1434 C C . VAL A 1 179 ? -4.881 8.431 -6.407 1.00 94.75 179 VAL A C 1
ATOM 1436 O O . VAL A 1 179 ? -5.782 9.041 -6.977 1.00 94.75 179 VAL A O 1
ATOM 1439 N N . THR A 1 180 ? -4.232 7.430 -6.990 1.00 94.62 180 THR A N 1
ATOM 1440 C CA . THR A 1 180 ? -4.485 7.045 -8.379 1.00 94.62 180 THR A CA 1
ATOM 1441 C C . THR A 1 180 ? -5.911 6.534 -8.575 1.00 94.62 180 THR A C 1
ATOM 1443 O O . THR A 1 180 ? -6.581 6.991 -9.501 1.00 94.62 180 THR A O 1
ATOM 1446 N N . ALA A 1 181 ? -6.433 5.694 -7.673 1.00 95.38 181 ALA A N 1
ATOM 1447 C CA . ALA A 1 181 ? -7.810 5.198 -7.757 1.00 95.38 181 ALA A CA 1
ATOM 1448 C C . ALA A 1 181 ? -8.866 6.310 -7.688 1.00 95.38 181 ALA A C 1
ATOM 1450 O O . ALA A 1 181 ? -9.906 6.196 -8.330 1.00 95.38 181 ALA A O 1
ATOM 1451 N N . THR A 1 182 ? -8.603 7.374 -6.925 1.00 93.94 182 THR A N 1
ATOM 1452 C CA . THR A 1 182 ? -9.564 8.466 -6.699 1.00 93.94 182 THR A CA 1
ATOM 1453 C C . THR A 1 182 ? -9.403 9.652 -7.648 1.00 93.94 182 THR A C 1
ATOM 1455 O O . THR A 1 182 ? -10.330 10.449 -7.765 1.00 93.94 182 THR A O 1
ATOM 145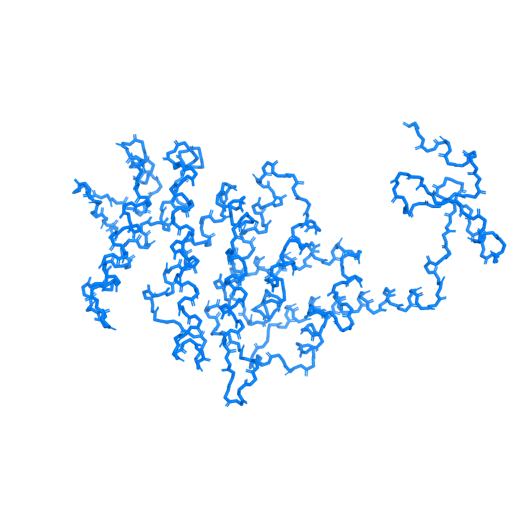8 N N . THR A 1 183 ? -8.253 9.798 -8.317 1.00 90.56 183 THR A N 1
ATOM 1459 C CA . THR A 1 183 ? -7.953 10.991 -9.136 1.00 90.56 183 THR A CA 1
ATOM 1460 C C . THR A 1 183 ? -7.587 10.704 -10.589 1.00 90.56 183 THR A C 1
ATOM 1462 O O . THR A 1 183 ? -7.671 11.611 -11.412 1.00 90.56 183 THR A O 1
ATOM 1465 N N . ARG A 1 184 ? -7.149 9.484 -10.921 1.00 81.50 184 ARG A N 1
ATOM 1466 C CA . ARG A 1 184 ? -6.538 9.171 -12.230 1.00 81.50 184 ARG A CA 1
ATOM 1467 C C . ARG A 1 184 ? -7.117 7.944 -12.918 1.00 81.50 184 ARG A C 1
ATOM 1469 O O . ARG A 1 184 ? -6.846 7.736 -14.097 1.00 81.50 184 ARG A O 1
ATOM 1476 N N . CYS A 1 185 ? -7.857 7.109 -12.201 1.00 71.31 185 CYS A N 1
ATOM 1477 C CA . CYS A 1 185 ? -8.490 5.943 -12.789 1.00 71.31 185 CYS A CA 1
ATOM 1478 C C . CYS A 1 185 ? -9.821 6.308 -13.455 1.00 71.31 185 CYS A C 1
ATOM 1480 O O . CYS A 1 185 ? -10.673 6.950 -12.844 1.00 71.31 185 CYS A O 1
ATOM 1482 N N . ASP A 1 186 ? -10.056 5.749 -14.645 1.00 75.69 186 ASP A N 1
ATOM 1483 C CA . ASP A 1 186 ? -11.365 5.747 -15.324 1.00 75.69 186 ASP A CA 1
ATOM 1484 C C . ASP A 1 186 ? -12.438 4.966 -14.530 1.00 75.69 186 ASP A C 1
ATOM 1486 O O . ASP A 1 186 ? -13.594 4.857 -14.935 1.00 75.69 186 ASP A O 1
ATOM 1490 N N . THR A 1 187 ? -12.066 4.410 -13.373 1.00 71.81 187 THR A N 1
ATOM 1491 C CA . THR A 1 187 ? -12.950 3.680 -12.468 1.00 71.81 187 THR A CA 1
ATOM 1492 C C . THR A 1 187 ? -14.016 4.573 -11.827 1.00 71.81 187 THR A C 1
ATOM 1494 O O . THR A 1 187 ? -15.007 4.041 -11.328 1.00 71.81 187 THR A O 1
ATOM 1497 N N . ASN A 1 188 ? -13.847 5.906 -11.831 1.00 79.06 188 ASN A N 1
ATOM 1498 C CA . ASN A 1 188 ? -14.736 6.872 -11.167 1.00 79.06 188 ASN A CA 1
ATOM 1499 C C . ASN A 1 188 ? -14.961 6.565 -9.672 1.00 79.06 188 ASN A C 1
ATOM 1501 O O . ASN A 1 188 ? -16.042 6.799 -9.123 1.00 79.06 188 ASN A O 1
ATOM 1505 N N . TRP A 1 189 ? -13.959 5.995 -8.995 1.00 92.12 189 TRP A N 1
ATOM 1506 C CA . TRP A 1 189 ? -14.106 5.619 -7.593 1.00 92.12 189 TRP A CA 1
ATOM 1507 C C . TRP A 1 189 ? -14.052 6.832 -6.675 1.00 92.12 189 TRP A C 1
ATOM 1509 O O . TRP A 1 189 ? -13.098 7.607 -6.668 1.00 92.12 189 TRP A O 1
ATOM 1519 N N . SER A 1 190 ? -15.064 6.953 -5.817 1.00 94.50 190 SER A N 1
ATOM 1520 C CA . SER A 1 190 ? -15.023 7.908 -4.715 1.00 94.50 190 SER A CA 1
ATOM 1521 C C . SER A 1 190 ? -14.028 7.467 -3.636 1.00 94.50 190 SER A C 1
ATOM 1523 O O . SER A 1 190 ? -13.691 6.282 -3.509 1.00 94.50 190 SER A O 1
ATOM 1525 N N . ALA A 1 191 ? -13.605 8.412 -2.793 1.00 95.12 191 ALA A N 1
ATOM 1526 C CA . ALA A 1 191 ? -12.797 8.105 -1.614 1.00 95.12 191 ALA A CA 1
ATOM 1527 C C . ALA A 1 191 ? -13.472 7.045 -0.725 1.00 95.12 191 ALA A C 1
ATOM 1529 O O . ALA A 1 191 ? -12.842 6.057 -0.357 1.00 95.12 191 ALA A O 1
ATOM 1530 N N . GLU A 1 192 ? -14.777 7.186 -0.454 1.00 96.12 192 GLU A N 1
ATOM 1531 C CA . GLU A 1 192 ? -15.533 6.223 0.358 1.00 96.12 192 GLU A CA 1
ATOM 1532 C C . GLU A 1 192 ? -15.542 4.816 -0.265 1.00 96.12 192 GLU A C 1
ATOM 1534 O O . GLU A 1 192 ? -15.399 3.821 0.447 1.00 96.12 192 GLU A O 1
ATOM 1539 N N . MET A 1 193 ? -15.694 4.708 -1.590 1.00 96.19 193 MET A N 1
ATOM 1540 C CA . MET A 1 193 ? -15.648 3.419 -2.287 1.00 96.19 193 MET A CA 1
ATOM 1541 C C . MET A 1 193 ? -14.260 2.776 -2.191 1.00 96.19 193 MET A C 1
ATOM 1543 O O . MET A 1 193 ? -14.155 1.580 -1.918 1.00 96.19 193 MET A O 1
ATOM 1547 N N . THR A 1 194 ? -13.207 3.577 -2.344 1.00 97.06 194 THR A N 1
ATOM 1548 C CA . THR A 1 194 ? -11.820 3.114 -2.222 1.00 97.06 194 THR A CA 1
ATOM 1549 C C . THR A 1 194 ? -11.523 2.631 -0.799 1.00 97.06 194 THR A C 1
ATOM 1551 O O . THR A 1 194 ? -10.985 1.539 -0.621 1.00 97.06 194 THR A O 1
ATOM 1554 N N . PHE A 1 195 ? -11.972 3.356 0.233 1.00 98.12 195 PHE A N 1
ATOM 1555 C CA . PHE A 1 195 ? -11.846 2.901 1.623 1.00 98.12 195 PHE A CA 1
ATOM 1556 C C . PHE A 1 195 ? -12.617 1.610 1.899 1.00 98.12 195 PHE A C 1
ATOM 1558 O O . PHE A 1 195 ? -12.100 0.740 2.592 1.00 98.12 195 PHE A O 1
ATOM 1565 N N . LYS A 1 196 ? -13.812 1.428 1.321 1.00 97.88 196 LYS A N 1
ATOM 1566 C CA . LYS A 1 196 ? -14.549 0.154 1.422 1.00 97.88 196 LYS A CA 1
ATOM 1567 C C . LYS A 1 196 ? -13.765 -1.011 0.826 1.00 97.88 196 LYS A C 1
ATOM 1569 O O . LYS A 1 196 ? -13.775 -2.096 1.405 1.00 97.88 196 LYS A O 1
ATOM 1574 N N . LYS A 1 197 ? -13.080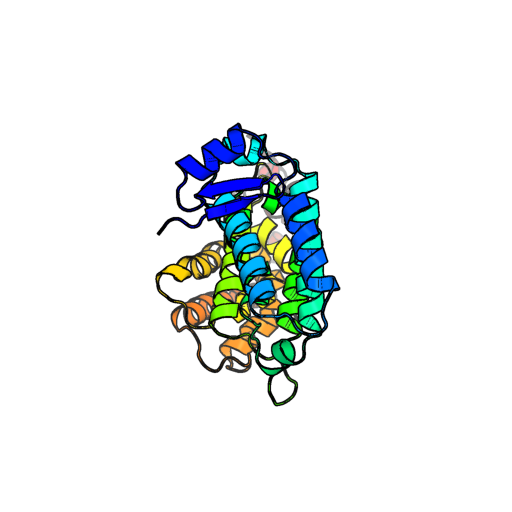 -0.801 -0.302 1.00 97.81 197 LYS A N 1
ATOM 1575 C CA . LYS A 1 197 ? -12.203 -1.816 -0.901 1.00 97.81 197 LYS A CA 1
ATOM 1576 C C . LYS A 1 197 ? -11.009 -2.122 0.001 1.00 97.81 197 LYS A C 1
ATOM 1578 O O . LYS A 1 197 ? -10.794 -3.283 0.325 1.00 97.81 197 LYS A O 1
ATOM 1583 N N . PHE A 1 198 ? -10.302 -1.102 0.486 1.00 98.31 198 PHE A N 1
ATOM 1584 C CA . PHE A 1 198 ? -9.189 -1.310 1.417 1.00 98.31 198 PHE A CA 1
ATOM 1585 C C . PHE A 1 198 ? -9.600 -2.012 2.712 1.00 98.31 198 PHE A C 1
ATOM 1587 O O . PHE A 1 198 ? -8.872 -2.872 3.201 1.00 98.31 198 PHE A O 1
ATOM 1594 N N . GLU A 1 199 ? -10.769 -1.682 3.252 1.00 98.06 199 GLU A N 1
ATOM 1595 C CA . GLU A 1 199 ? -11.326 -2.357 4.421 1.00 98.06 199 GLU A CA 1
ATOM 1596 C C . GLU A 1 199 ? -11.656 -3.822 4.131 1.00 98.06 199 GLU A C 1
ATOM 1598 O O . GLU A 1 199 ? -11.343 -4.691 4.936 1.00 98.06 199 GLU A O 1
ATOM 1603 N N . THR A 1 200 ? -12.234 -4.113 2.960 1.00 97.69 200 THR A N 1
ATOM 1604 C CA . THR A 1 200 ? -12.543 -5.491 2.538 1.00 97.69 200 THR A CA 1
ATOM 1605 C C . THR A 1 200 ? -11.284 -6.358 2.501 1.00 97.69 200 THR A C 1
ATOM 1607 O O . THR A 1 200 ? -11.321 -7.510 2.920 1.00 97.69 200 THR A O 1
ATOM 1610 N N . TYR A 1 201 ? -10.157 -5.789 2.069 1.00 98.31 201 TYR A N 1
ATOM 1611 C CA . TYR A 1 201 ? -8.864 -6.476 2.040 1.00 98.31 201 TYR A CA 1
ATOM 1612 C C . TYR A 1 201 ? -8.107 -6.441 3.377 1.00 98.31 201 TYR A C 1
ATOM 1614 O O . TYR A 1 201 ? -7.017 -7.001 3.480 1.00 98.31 201 TYR A O 1
ATOM 1622 N N . GLY A 1 202 ? -8.645 -5.761 4.397 1.00 98.12 202 GLY A N 1
ATOM 1623 C CA . GLY A 1 202 ? -8.010 -5.560 5.703 1.00 98.12 202 GLY A CA 1
ATOM 1624 C C . GLY A 1 202 ? -6.793 -4.627 5.690 1.00 98.12 202 GLY A C 1
ATOM 1625 O O . GLY A 1 202 ? -6.146 -4.445 6.724 1.00 98.12 202 GLY A O 1
ATOM 1626 N N . VAL A 1 203 ? -6.474 -4.012 4.546 1.00 98.44 203 VAL A N 1
ATOM 1627 C CA . VAL A 1 203 ? -5.277 -3.175 4.399 1.00 98.44 203 VAL A CA 1
ATOM 1628 C C . VAL A 1 203 ? -5.470 -1.794 5.026 1.00 98.44 203 VAL A C 1
ATOM 1630 O O . VAL A 1 203 ? -4.495 -1.179 5.451 1.00 98.44 203 VAL A O 1
ATOM 1633 N N . LEU A 1 204 ? -6.717 -1.326 5.167 1.00 98.38 204 LEU A N 1
ATOM 1634 C CA . LEU A 1 204 ? -7.013 -0.071 5.867 1.00 98.38 204 LEU A CA 1
ATOM 1635 C C . LEU A 1 204 ? -6.619 -0.137 7.352 1.00 98.38 204 LEU A C 1
ATOM 1637 O O . LEU A 1 204 ? -5.996 0.794 7.859 1.00 98.38 204 LEU A O 1
ATOM 1641 N N . GLU A 1 205 ? -6.903 -1.258 8.019 1.00 97.44 205 GLU A N 1
ATOM 1642 C CA . GLU A 1 205 ? -6.469 -1.530 9.398 1.00 97.44 205 GLU A CA 1
ATOM 1643 C C . GLU A 1 205 ? -4.942 -1.394 9.515 1.00 97.44 205 GLU A C 1
ATOM 1645 O O . GLU A 1 205 ? -4.428 -0.693 10.387 1.00 97.44 205 GLU A O 1
ATOM 1650 N N . GLN A 1 206 ? -4.202 -2.020 8.593 1.00 97.31 206 GLN A N 1
ATOM 1651 C CA . GLN A 1 206 ? -2.737 -1.996 8.613 1.00 97.31 206 GLN A CA 1
ATOM 1652 C C . GLN A 1 206 ? -2.173 -0.622 8.251 1.00 97.31 206 GLN A C 1
ATOM 1654 O O . GLN A 1 206 ? -1.174 -0.206 8.830 1.00 97.31 206 GLN A O 1
ATOM 1659 N N . PHE A 1 207 ? -2.833 0.115 7.359 1.00 97.50 207 PHE A N 1
ATOM 1660 C CA . PHE A 1 207 ? -2.488 1.499 7.061 1.00 97.50 207 PHE A CA 1
ATOM 1661 C C . PHE A 1 207 ? -2.555 2.381 8.314 1.00 97.50 207 PHE A C 1
ATOM 1663 O O . PHE A 1 207 ? -1.603 3.103 8.605 1.00 97.50 207 PHE A O 1
ATOM 1670 N N . ILE A 1 208 ? -3.656 2.292 9.071 1.00 96.69 208 ILE A N 1
ATOM 1671 C CA . ILE A 1 208 ? -3.865 3.066 10.304 1.00 96.69 208 ILE A CA 1
ATOM 1672 C C . ILE A 1 208 ? -2.791 2.740 11.343 1.00 96.69 208 ILE A C 1
ATOM 1674 O O . ILE A 1 208 ? -2.341 3.640 12.042 1.00 96.69 208 ILE A O 1
ATOM 1678 N N . ARG A 1 209 ? -2.341 1.483 11.420 1.00 95.12 209 ARG A N 1
ATOM 1679 C CA . ARG A 1 209 ? -1.212 1.101 12.281 1.00 95.12 209 ARG A CA 1
ATOM 1680 C C . ARG A 1 209 ? 0.100 1.687 11.780 1.00 95.12 209 ARG A C 1
ATOM 1682 O O . ARG A 1 209 ? 0.801 2.351 12.524 1.00 95.12 209 ARG A O 1
ATOM 1689 N N . CYS A 1 210 ? 0.451 1.474 10.515 1.00 95.56 210 CYS A N 1
ATOM 1690 C CA . CYS A 1 210 ? 1.750 1.895 9.986 1.00 95.56 210 CYS A CA 1
ATOM 1691 C C . CYS A 1 210 ? 1.927 3.418 9.947 1.00 95.56 210 CYS A C 1
ATOM 1693 O O . CYS A 1 210 ? 3.055 3.895 10.058 1.00 95.56 210 CYS A O 1
ATOM 1695 N N . ILE A 1 211 ? 0.844 4.191 9.825 1.00 94.88 211 ILE A N 1
ATOM 1696 C CA . ILE A 1 211 ? 0.926 5.654 9.781 1.00 94.88 211 ILE A CA 1
ATOM 1697 C C . ILE A 1 211 ? 1.209 6.304 11.141 1.00 94.88 211 ILE A C 1
ATOM 1699 O O . ILE A 1 211 ? 1.578 7.479 11.185 1.00 94.88 211 ILE A O 1
ATOM 1703 N N . THR A 1 212 ? 1.057 5.572 12.250 1.00 94.31 212 THR A N 1
ATOM 1704 C CA . THR A 1 212 ? 1.417 6.091 13.576 1.00 94.31 212 THR A CA 1
ATOM 1705 C C . THR A 1 212 ? 2.918 6.143 13.765 1.00 94.31 212 THR A C 1
ATOM 1707 O O . THR A 1 212 ? 3.374 6.920 14.587 1.00 94.31 212 THR A O 1
ATOM 1710 N N . VAL A 1 213 ? 3.715 5.397 13.006 1.00 92.56 213 VAL A N 1
ATOM 1711 C CA . VAL A 1 213 ? 5.173 5.508 13.079 1.00 92.56 213 VAL A CA 1
ATOM 1712 C C . VAL A 1 213 ? 5.592 6.904 12.593 1.00 92.56 213 VAL A C 1
ATOM 1714 O O . VAL A 1 213 ? 5.029 7.369 11.599 1.00 92.56 213 VAL A O 1
ATOM 1717 N N . PRO A 1 214 ? 6.552 7.600 13.245 1.00 89.25 214 PRO A N 1
ATOM 1718 C CA . PRO A 1 214 ? 7.075 8.878 12.763 1.00 89.25 214 PRO A CA 1
ATOM 1719 C C . PRO A 1 214 ? 7.372 8.828 11.263 1.00 89.25 214 PRO A C 1
ATOM 1721 O O . PRO A 1 214 ? 7.814 7.804 10.762 1.00 89.25 214 PRO A O 1
ATOM 1724 N N . GLN A 1 215 ? 7.096 9.904 10.536 1.00 80.06 215 GLN A N 1
ATOM 1725 C CA . GLN A 1 215 ? 7.288 9.973 9.088 1.00 80.06 215 GLN A CA 1
ATOM 1726 C C . GLN A 1 215 ? 8.221 11.159 8.801 1.00 80.06 215 GLN A C 1
ATOM 1728 O O . GLN A 1 215 ? 8.039 12.207 9.430 1.00 80.06 215 GLN A O 1
ATOM 1733 N N . PRO A 1 216 ? 9.199 11.053 7.883 1.00 82.00 216 PRO A N 1
ATOM 1734 C CA . PRO A 1 216 ? 9.902 12.235 7.389 1.00 82.00 216 PRO A CA 1
ATOM 1735 C C . PRO A 1 216 ? 8.901 13.204 6.739 1.00 82.00 216 PRO A C 1
ATOM 1737 O O . PRO A 1 216 ? 7.836 12.781 6.287 1.00 82.00 216 PRO A O 1
ATOM 1740 N N . GLN A 1 217 ? 9.231 14.499 6.660 1.00 73.69 217 GLN A N 1
ATOM 1741 C CA . GLN A 1 217 ? 8.328 15.518 6.089 1.00 73.69 217 GLN A CA 1
ATOM 1742 C C . GLN A 1 217 ? 7.819 15.141 4.686 1.00 73.69 217 GLN A C 1
ATOM 1744 O O . GLN A 1 217 ? 6.651 15.339 4.364 1.00 73.69 217 GLN A O 1
ATOM 1749 N N . GLU A 1 218 ? 8.660 14.506 3.870 1.00 61.41 218 GLU A N 1
ATOM 1750 C CA . GLU A 1 218 ? 8.300 14.034 2.528 1.00 61.41 218 GLU A CA 1
ATOM 1751 C C . GLU A 1 218 ? 7.210 12.943 2.535 1.00 61.41 218 GLU A C 1
ATOM 1753 O O . GLU A 1 218 ? 6.421 12.832 1.596 1.00 61.41 218 GLU A O 1
ATOM 1758 N N . ALA A 1 219 ? 7.108 12.171 3.620 1.00 62.75 219 ALA A N 1
ATOM 1759 C CA . ALA A 1 219 ? 6.108 11.124 3.814 1.00 62.75 219 ALA A CA 1
ATOM 1760 C C . ALA A 1 219 ? 4.800 11.638 4.458 1.00 62.75 219 ALA A C 1
ATOM 1762 O O . ALA A 1 219 ? 3.867 10.862 4.676 1.00 62.75 219 ALA A O 1
ATOM 1763 N N . MET A 1 220 ? 4.653 12.956 4.672 1.00 74.38 220 MET A N 1
ATOM 1764 C CA . MET A 1 220 ? 3.387 13.567 5.117 1.00 74.38 220 MET A CA 1
ATOM 1765 C C . MET A 1 220 ? 2.218 13.317 4.156 1.00 74.38 220 MET A C 1
ATOM 1767 O O . MET A 1 220 ? 1.061 13.377 4.579 1.00 74.38 220 MET A O 1
ATOM 1771 N N . ARG A 1 221 ? 2.495 12.975 2.888 1.00 78.88 221 ARG A N 1
ATOM 1772 C CA . ARG A 1 221 ? 1.469 12.547 1.922 1.00 78.88 221 ARG A CA 1
ATOM 1773 C C . ARG A 1 221 ? 0.620 11.403 2.458 1.00 78.88 221 ARG A C 1
ATOM 1775 O O . ARG A 1 221 ? -0.590 11.416 2.259 1.00 78.88 221 ARG A O 1
ATOM 1782 N N . ALA A 1 222 ? 1.211 10.472 3.211 1.00 80.94 222 ALA A N 1
ATOM 1783 C CA . ALA A 1 222 ? 0.438 9.385 3.789 1.00 80.94 222 ALA A CA 1
ATOM 1784 C C . ALA A 1 222 ? -0.656 9.908 4.730 1.00 80.94 222 ALA A C 1
ATOM 1786 O O . ALA A 1 222 ? -1.809 9.484 4.681 1.00 80.94 222 ALA A O 1
ATOM 1787 N N . GLN A 1 223 ? -0.337 10.924 5.533 1.00 84.00 223 GLN A N 1
ATOM 1788 C CA . GLN A 1 223 ? -1.297 11.502 6.470 1.00 84.00 223 GLN A CA 1
ATOM 1789 C C . GLN A 1 223 ? -2.388 12.323 5.792 1.00 84.00 223 GLN A C 1
ATOM 1791 O O . GLN A 1 223 ? -3.433 12.560 6.403 1.00 84.00 223 GLN A O 1
ATOM 1796 N N . GLN A 1 224 ? -2.185 12.737 4.540 1.00 87.56 224 GLN A N 1
ATOM 1797 C CA . GLN A 1 224 ? -3.227 13.400 3.762 1.00 87.56 224 GLN A CA 1
ATOM 1798 C C . GLN A 1 224 ? -4.397 12.455 3.483 1.00 87.56 224 GLN A C 1
ATOM 1800 O O . GLN A 1 224 ? -5.515 12.940 3.381 1.00 87.56 224 GLN A O 1
ATOM 1805 N N . MET A 1 225 ? -4.192 11.129 3.478 1.00 93.38 225 MET A N 1
ATOM 1806 C CA . MET A 1 225 ? -5.272 10.143 3.322 1.00 93.38 225 MET A CA 1
ATOM 1807 C C . MET A 1 225 ? -6.246 10.117 4.516 1.00 93.38 225 MET A C 1
ATOM 1809 O O . MET A 1 225 ? -7.399 9.712 4.364 1.00 93.38 225 MET A O 1
ATOM 1813 N N . LEU A 1 226 ? -5.840 10.613 5.694 1.00 93.50 226 LEU A N 1
ATOM 1814 C CA . LEU A 1 226 ? -6.732 10.720 6.857 1.00 93.50 226 LEU A CA 1
ATOM 1815 C C . LEU A 1 226 ? -7.800 11.815 6.689 1.00 93.50 226 LEU A C 1
ATOM 1817 O O . LEU A 1 226 ? -8.860 11.725 7.303 1.00 93.50 226 LEU A O 1
ATOM 1821 N N . VAL A 1 227 ? -7.561 12.825 5.845 1.00 92.62 227 VAL A N 1
ATOM 1822 C CA . VAL A 1 227 ? -8.530 13.899 5.555 1.00 92.62 227 VAL A CA 1
ATOM 1823 C C . VAL A 1 227 ? -9.756 13.389 4.776 1.00 92.62 227 VAL A C 1
ATOM 1825 O O . VAL A 1 227 ? -10.879 13.566 5.262 1.00 92.62 227 VAL A O 1
ATOM 1828 N N . PRO A 1 228 ? -9.611 12.715 3.614 1.00 94.56 228 PRO A N 1
ATOM 1829 C CA . PRO A 1 228 ? -10.751 12.128 2.926 1.00 94.56 228 PRO A CA 1
ATOM 1830 C C . PRO A 1 228 ? -11.397 11.008 3.748 1.00 94.56 228 PRO A C 1
ATOM 1832 O O . PRO A 1 228 ? -12.614 10.857 3.684 1.00 94.56 228 PRO A O 1
ATOM 1835 N N . LEU A 1 229 ? -10.638 10.272 4.572 1.00 96.31 229 LEU A N 1
ATOM 1836 C CA . LEU A 1 229 ? -11.207 9.287 5.500 1.00 96.31 229 LEU A CA 1
ATOM 1837 C C . LEU A 1 229 ? -12.135 9.950 6.528 1.00 96.31 229 LEU A C 1
ATOM 1839 O O . LEU A 1 229 ? -13.263 9.499 6.723 1.00 96.31 229 LEU A O 1
ATOM 1843 N N . HIS A 1 230 ? -11.690 11.055 7.140 1.00 93.00 230 HIS A N 1
ATOM 1844 C CA . HIS A 1 230 ? -12.502 11.848 8.071 1.00 93.00 230 HIS A CA 1
ATOM 1845 C C . HIS A 1 230 ? -13.785 12.385 7.415 1.00 93.00 230 HIS A C 1
ATOM 1847 O O . HIS A 1 230 ? -14.833 12.458 8.053 1.00 93.00 230 HIS A O 1
ATOM 1853 N N . SER A 1 231 ? -13.725 12.652 6.108 1.00 92.94 231 SER A N 1
ATOM 1854 C CA . SER A 1 231 ? -14.847 13.136 5.295 1.00 92.94 231 SER A CA 1
ATOM 1855 C C . SER A 1 231 ? -15.858 12.045 4.891 1.00 92.94 231 SER A C 1
ATOM 1857 O O . SER A 1 231 ? -16.811 12.339 4.172 1.00 92.94 231 SER A O 1
ATOM 1859 N N . CYS A 1 232 ? -15.694 10.796 5.349 1.00 95.88 232 CYS A N 1
ATOM 1860 C CA . CYS A 1 232 ? -16.584 9.667 5.045 1.00 95.88 232 CYS A CA 1
ATOM 1861 C C . CYS A 1 232 ? -17.410 9.226 6.279 1.00 95.88 232 CYS A C 1
ATOM 1863 O O . CYS A 1 232 ? -17.234 8.107 6.770 1.00 95.88 232 CYS A O 1
ATOM 1865 N N . PRO A 1 233 ? -18.348 10.042 6.804 1.00 93.00 233 PRO A N 1
ATOM 1866 C CA . PRO A 1 233 ? -18.986 9.802 8.105 1.00 93.00 233 PRO A CA 1
ATOM 1867 C C . PRO A 1 233 ? -19.779 8.491 8.175 1.00 93.00 233 PRO A C 1
ATOM 1869 O O . PRO A 1 233 ? -19.746 7.798 9.188 1.00 93.00 233 PRO A O 1
ATOM 1872 N N . ARG A 1 234 ? -20.457 8.100 7.087 1.00 92.62 234 ARG A N 1
ATOM 1873 C CA . ARG A 1 234 ? -21.196 6.824 7.026 1.00 92.62 234 ARG A CA 1
ATOM 1874 C C . ARG A 1 234 ? -20.271 5.622 7.144 1.00 92.62 234 ARG A C 1
ATOM 1876 O O . ARG A 1 234 ? -20.613 4.639 7.795 1.00 92.62 234 ARG A O 1
ATOM 1883 N N . PHE A 1 235 ? -19.115 5.709 6.495 1.00 95.94 235 PHE A N 1
ATOM 1884 C CA . PHE A 1 235 ? -18.104 4.670 6.542 1.00 95.94 235 PHE A CA 1
ATOM 1885 C C . PHE A 1 235 ? -17.465 4.601 7.930 1.00 95.94 235 PHE A C 1
ATOM 1887 O O . PHE A 1 235 ? -17.433 3.521 8.512 1.00 95.94 235 PHE A O 1
ATOM 1894 N N . LEU A 1 236 ? -17.068 5.746 8.498 1.00 96.81 236 LEU A N 1
ATOM 1895 C CA . LEU A 1 236 ? -16.519 5.825 9.854 1.00 96.81 236 LEU A CA 1
ATOM 1896 C C . LEU A 1 236 ? -17.464 5.226 10.893 1.00 96.81 236 LEU A C 1
ATOM 1898 O O . LEU A 1 236 ? -17.063 4.328 11.625 1.00 96.81 236 LEU A O 1
ATOM 1902 N N . ARG A 1 237 ? -18.733 5.647 10.900 1.00 94.31 237 ARG A N 1
ATOM 1903 C CA . ARG A 1 237 ? -19.748 5.114 11.819 1.00 94.31 237 ARG A CA 1
ATOM 1904 C C . ARG A 1 237 ? -19.846 3.592 11.758 1.00 94.31 237 ARG A C 1
ATOM 1906 O O . ARG A 1 237 ? -20.055 2.959 12.777 1.00 94.31 237 ARG A O 1
ATOM 1913 N N . LYS A 1 238 ? -19.723 3.007 10.565 1.00 95.31 238 LYS A N 1
ATOM 1914 C CA . LYS A 1 238 ? -19.864 1.561 10.383 1.00 95.31 238 LYS A CA 1
ATOM 1915 C C . LYS A 1 238 ? -18.586 0.789 10.704 1.00 95.31 238 LYS A C 1
ATOM 1917 O O . LYS A 1 238 ? -18.695 -0.349 11.129 1.00 95.31 238 LYS A O 1
ATOM 1922 N N . LYS A 1 239 ? -17.409 1.349 10.412 1.00 97.56 239 LYS A N 1
ATOM 1923 C CA . LYS A 1 239 ? -16.137 0.604 10.381 1.00 97.56 239 LYS A CA 1
ATOM 1924 C C . LYS A 1 239 ? -15.136 0.975 11.462 1.00 97.56 239 LYS A C 1
ATOM 1926 O O . LYS A 1 239 ? -14.180 0.240 11.668 1.00 97.56 239 LYS A O 1
ATOM 1931 N N . PHE A 1 240 ? -15.363 2.076 12.164 1.00 97.56 240 PHE A N 1
ATOM 1932 C CA . PHE A 1 240 ? -14.490 2.549 13.237 1.00 97.56 240 PHE A CA 1
ATOM 1933 C C . PHE A 1 240 ? -15.157 2.507 14.617 1.00 97.56 240 PHE A C 1
ATOM 1935 O O . PHE A 1 240 ? -14.575 3.007 15.576 1.00 97.56 240 PHE A O 1
ATOM 1942 N N . GLN A 1 241 ? -16.353 1.924 14.719 1.00 94.81 241 GLN A N 1
ATOM 1943 C CA . GLN A 1 241 ? -17.011 1.634 15.996 1.00 94.81 241 GLN A CA 1
ATOM 1944 C C . GLN A 1 241 ? -16.324 0.470 16.726 1.00 94.81 241 GLN A C 1
ATOM 1946 O O . GLN A 1 241 ? -15.599 -0.319 16.113 1.00 94.81 241 GLN A O 1
ATOM 1951 N N . GLN A 1 242 ? -16.574 0.347 18.029 1.00 94.50 242 GLN A N 1
ATOM 1952 C CA . GLN A 1 242 ? -16.048 -0.755 18.839 1.00 94.50 242 GLN A CA 1
ATOM 1953 C C . GLN A 1 242 ? -16.498 -2.124 18.296 1.00 94.50 242 GLN A C 1
ATOM 1955 O O . GLN A 1 242 ? -17.657 -2.299 17.915 1.00 94.50 242 GLN A O 1
ATOM 1960 N N . GLY A 1 243 ? -15.584 -3.097 18.273 1.00 95.81 243 GLY A N 1
ATOM 1961 C CA . GLY A 1 243 ? -15.816 -4.447 17.754 1.00 95.81 243 GLY A CA 1
ATOM 1962 C C . GLY A 1 243 ? -15.590 -4.595 16.246 1.00 95.81 243 GLY A C 1
ATOM 1963 O O . GLY A 1 243 ? -15.625 -5.713 15.733 1.00 95.81 243 GLY A O 1
ATOM 1964 N N . GLU A 1 244 ? -15.343 -3.499 15.522 1.00 97.25 244 GLU A N 1
ATOM 1965 C CA . GLU A 1 244 ? -14.876 -3.556 14.134 1.00 97.25 244 GLU A CA 1
ATOM 1966 C C . GLU A 1 244 ? -13.338 -3.487 14.079 1.00 97.25 244 GLU A C 1
ATOM 1968 O O . GLU A 1 244 ? -12.734 -2.752 14.865 1.00 97.25 244 GLU A O 1
ATOM 1973 N N . PRO A 1 245 ? -12.673 -4.156 13.113 1.00 96.75 245 PRO A N 1
ATOM 1974 C CA . PRO A 1 245 ? -11.208 -4.231 13.066 1.00 96.75 245 PRO A CA 1
ATOM 1975 C C . PRO A 1 245 ? -10.491 -2.873 13.087 1.00 96.75 245 PRO A C 1
ATOM 1977 O O . PRO A 1 245 ? -9.515 -2.695 13.821 1.00 96.75 245 PRO A O 1
ATOM 1980 N N . CYS A 1 246 ? -10.972 -1.901 12.304 1.00 97.75 246 CYS A N 1
ATOM 1981 C CA . CYS A 1 246 ? -10.416 -0.547 12.293 1.00 97.75 246 CYS A CA 1
ATOM 1982 C C . CYS A 1 246 ? -10.716 0.224 13.587 1.00 97.75 246 CYS A C 1
ATOM 1984 O O . CYS A 1 246 ? -9.859 0.981 14.040 1.00 97.75 246 CYS A O 1
ATOM 1986 N N . GLY A 1 247 ? -11.890 0.025 14.196 1.00 97.69 247 GLY A N 1
ATOM 1987 C CA . GLY A 1 247 ? -12.255 0.643 15.474 1.00 97.69 247 GLY A CA 1
ATOM 1988 C C . GLY A 1 247 ? -11.404 0.131 16.634 1.00 97.69 247 GLY A C 1
ATOM 1989 O O . GLY A 1 247 ? -10.805 0.926 17.355 1.00 97.69 247 GLY A O 1
ATOM 1990 N N . ASP A 1 248 ? -11.256 -1.189 16.747 1.00 97.12 248 ASP A N 1
ATOM 1991 C CA . ASP A 1 248 ? -10.436 -1.829 17.781 1.00 97.12 248 ASP A CA 1
ATOM 1992 C C . ASP A 1 248 ? -8.958 -1.450 17.638 1.00 97.12 248 ASP A C 1
ATOM 1994 O O . ASP A 1 248 ? -8.269 -1.181 18.621 1.00 97.12 248 ASP A O 1
ATOM 1998 N N . THR A 1 249 ? -8.468 -1.380 16.398 1.00 96.81 249 THR A N 1
ATOM 1999 C CA . THR A 1 249 ? -7.101 -0.938 16.100 1.00 96.81 249 THR A CA 1
ATOM 2000 C C . THR A 1 249 ? -6.892 0.529 16.461 1.00 96.81 249 THR A C 1
ATOM 2002 O O . THR A 1 249 ? -5.888 0.868 17.084 1.00 96.81 249 THR A O 1
ATOM 2005 N N . LEU A 1 250 ? -7.840 1.401 16.103 1.00 97.25 250 LEU A N 1
ATOM 2006 C CA . LEU A 1 250 ? -7.806 2.813 16.473 1.00 97.25 250 LEU A CA 1
ATOM 2007 C C . LEU A 1 250 ? -7.771 2.980 17.996 1.00 97.25 250 LEU A C 1
ATOM 2009 O O . LEU A 1 250 ? -6.951 3.739 18.501 1.00 97.25 250 LEU A O 1
ATOM 2013 N N . GLN A 1 251 ? -8.623 2.263 18.727 1.00 97.38 251 GLN A N 1
ATOM 2014 C CA . GLN A 1 251 ? -8.659 2.339 20.184 1.00 97.38 251 GLN A CA 1
ATOM 2015 C C . GLN A 1 251 ? -7.343 1.836 20.797 1.00 97.38 251 GLN A C 1
ATOM 2017 O O . GLN A 1 251 ? -6.749 2.541 21.606 1.00 97.38 251 GLN A O 1
ATOM 2022 N N . ALA A 1 252 ? -6.812 0.704 20.320 1.00 96.00 252 ALA A N 1
ATOM 2023 C CA . ALA A 1 252 ? -5.520 0.186 20.769 1.00 96.00 252 ALA A CA 1
ATOM 2024 C C . ALA A 1 252 ? -4.368 1.181 20.548 1.00 96.00 252 ALA A C 1
ATOM 2026 O O . ALA A 1 252 ? -3.527 1.335 21.427 1.00 96.00 252 ALA A O 1
ATOM 2027 N N . ILE A 1 253 ? -4.341 1.887 19.412 1.00 95.81 253 ILE A N 1
ATOM 2028 C CA . ILE A 1 253 ? -3.355 2.947 19.138 1.00 95.81 253 ILE A CA 1
ATOM 2029 C C . ILE A 1 253 ? -3.467 4.079 20.157 1.00 95.81 253 ILE A C 1
ATOM 2031 O O . ILE A 1 253 ? -2.452 4.521 20.694 1.00 95.81 253 ILE A O 1
ATOM 2035 N N . LEU A 1 254 ? -4.689 4.556 20.409 1.00 96.06 254 LEU A N 1
ATOM 2036 C CA . LEU A 1 254 ? -4.938 5.674 21.320 1.00 96.06 254 LEU A CA 1
ATOM 2037 C C . LEU A 1 254 ? -4.640 5.322 22.781 1.00 96.06 254 LEU A C 1
ATOM 2039 O O . LEU A 1 254 ? -4.252 6.208 23.538 1.00 96.06 254 LEU A O 1
ATOM 2043 N N . ASP A 1 255 ? -4.767 4.047 23.142 1.00 95.44 255 ASP A N 1
ATOM 2044 C CA . ASP A 1 255 ? -4.427 3.529 24.468 1.00 95.44 255 ASP A CA 1
ATOM 2045 C C . ASP A 1 255 ? -2.937 3.162 24.607 1.00 95.44 255 ASP A C 1
ATOM 2047 O O . ASP A 1 255 ? -2.509 2.740 25.678 1.00 95.44 255 ASP A O 1
ATOM 2051 N N . GLY A 1 256 ? -2.136 3.299 23.541 1.00 92.56 256 GLY A N 1
ATOM 2052 C CA . GLY A 1 256 ? -0.709 2.948 23.540 1.00 92.56 256 GLY A CA 1
ATOM 2053 C C . GLY A 1 256 ? -0.423 1.441 23.491 1.00 92.56 256 GLY A C 1
ATOM 2054 O O . GLY A 1 256 ? 0.685 1.010 23.797 1.00 92.56 256 GLY A O 1
ATOM 2055 N N . ASN A 1 257 ? -1.407 0.635 23.092 1.00 91.69 257 ASN A N 1
ATOM 2056 C CA . ASN A 1 257 ? -1.367 -0.830 23.077 1.00 91.69 257 ASN A CA 1
ATOM 2057 C C . ASN A 1 257 ? -1.188 -1.426 21.663 1.00 91.69 257 ASN A C 1
ATOM 2059 O O . ASN A 1 257 ? -1.408 -2.620 21.457 1.00 91.69 257 ASN A O 1
ATOM 2063 N N . ASP A 1 258 ? -0.814 -0.625 20.659 1.00 88.62 258 ASP A N 1
ATOM 2064 C CA . ASP A 1 258 ? -0.652 -1.072 19.263 1.00 88.62 258 ASP A CA 1
ATOM 2065 C C . ASP A 1 258 ? 0.704 -1.734 18.956 1.00 88.62 258 ASP A C 1
ATOM 2067 O O . ASP A 1 258 ? 0.909 -2.249 17.849 1.00 88.62 258 ASP A O 1
ATOM 2071 N N . GLY A 1 259 ? 1.616 -1.730 19.934 1.00 84.75 259 GLY A N 1
ATOM 2072 C CA . GLY A 1 259 ? 2.974 -2.263 19.821 1.00 84.75 259 GLY A CA 1
ATOM 2073 C C . GLY A 1 259 ? 3.988 -1.282 19.220 1.00 84.75 259 GLY A C 1
ATOM 2074 O O . GLY A 1 259 ? 5.132 -1.674 18.976 1.00 84.75 259 GLY A O 1
ATOM 2075 N N . SER A 1 260 ? 3.603 -0.025 18.975 1.00 84.81 260 SER A N 1
ATOM 2076 C CA . SER A 1 260 ? 4.511 1.017 18.484 1.00 84.81 260 SER A CA 1
ATOM 2077 C C . SER A 1 260 ? 5.321 1.625 19.632 1.00 84.81 260 SER A C 1
ATOM 2079 O O . SER A 1 260 ? 4.759 2.154 20.583 1.00 84.81 260 SER A O 1
ATOM 2081 N N . GLN A 1 261 ? 6.655 1.608 19.532 1.00 81.75 261 GLN A N 1
ATOM 2082 C CA . GLN A 1 261 ? 7.536 2.242 20.532 1.00 81.75 261 GLN A CA 1
ATOM 2083 C C . GLN A 1 261 ? 7.607 3.769 20.398 1.00 81.75 261 GLN A C 1
ATOM 2085 O O . GLN A 1 261 ? 7.899 4.469 21.362 1.00 81.75 261 GLN A O 1
ATOM 2090 N N . ALA A 1 262 ? 7.367 4.285 19.194 1.00 84.62 262 ALA A N 1
ATOM 2091 C CA . ALA A 1 262 ? 7.360 5.707 18.899 1.00 84.62 262 ALA A CA 1
ATOM 2092 C C . ALA A 1 262 ? 6.159 6.011 18.010 1.00 84.62 262 ALA A C 1
ATOM 2094 O O . ALA A 1 262 ? 5.951 5.333 17.002 1.00 84.62 262 ALA A O 1
ATOM 2095 N N . GLN A 1 263 ? 5.393 7.035 18.381 1.00 89.69 263 GLN A N 1
ATOM 2096 C CA . GLN A 1 263 ? 4.209 7.462 17.649 1.00 89.69 263 GLN A CA 1
ATOM 2097 C C . GLN A 1 263 ? 4.375 8.898 17.130 1.00 89.69 263 GLN A C 1
ATOM 2099 O O . GLN A 1 263 ? 4.964 9.753 17.786 1.00 89.69 263 GLN A O 1
ATOM 2104 N N . SER A 1 264 ? 3.847 9.162 15.939 1.00 91.38 264 SER A N 1
ATOM 2105 C CA . SER A 1 264 ? 3.756 10.461 15.286 1.00 91.38 264 SER A CA 1
ATOM 2106 C C . SER A 1 264 ? 2.647 11.272 15.956 1.00 91.38 264 SER A C 1
ATOM 2108 O O . SER A 1 264 ? 1.471 10.933 15.785 1.00 91.38 264 SER A O 1
ATOM 2110 N N . PRO A 1 265 ? 2.966 12.368 16.671 1.00 91.62 265 PRO A N 1
ATOM 2111 C CA . PRO A 1 265 ? 1.950 13.157 17.366 1.00 91.62 265 PRO A CA 1
ATOM 2112 C C . PRO A 1 265 ? 0.864 13.690 16.423 1.00 91.62 265 PRO A C 1
ATOM 2114 O O . PRO A 1 265 ? -0.307 13.760 16.788 1.00 91.62 265 PRO A O 1
ATOM 2117 N N . GLU A 1 266 ? 1.234 14.021 15.183 1.00 91.62 266 GLU A N 1
ATOM 2118 C CA . GLU A 1 266 ? 0.301 14.514 14.170 1.00 91.62 266 GLU A CA 1
ATOM 2119 C C . GLU A 1 266 ? -0.685 13.429 13.712 1.00 91.62 266 GLU A C 1
ATOM 2121 O O . GLU A 1 266 ? -1.894 13.677 13.646 1.00 91.62 266 GLU A O 1
ATOM 2126 N N . ALA A 1 267 ? -0.194 12.214 13.439 1.00 92.44 267 ALA A N 1
ATOM 2127 C CA . ALA A 1 267 ? -1.055 11.090 13.083 1.00 92.44 267 ALA A CA 1
ATOM 2128 C C . ALA A 1 267 ? -2.011 10.758 14.237 1.00 92.44 267 ALA A C 1
ATOM 2130 O O . ALA A 1 267 ? -3.218 10.645 14.018 1.00 92.44 267 ALA A O 1
ATOM 2131 N N . ILE A 1 268 ? -1.500 10.707 15.474 1.00 94.94 268 ILE A N 1
ATOM 2132 C CA . ILE A 1 268 ? -2.314 10.480 16.675 1.00 94.94 268 ILE A CA 1
ATOM 2133 C C . ILE A 1 268 ? -3.387 11.560 16.825 1.00 94.94 268 ILE A C 1
ATOM 2135 O O . ILE A 1 268 ? -4.554 11.232 17.030 1.00 94.94 268 ILE A O 1
ATOM 2139 N N . GLN A 1 269 ? -3.057 12.840 16.629 1.00 94.31 269 GLN A N 1
ATOM 2140 C CA . GLN A 1 269 ? -4.043 13.920 16.702 1.00 94.31 269 GLN A CA 1
ATOM 2141 C C . GLN A 1 269 ? -5.167 13.755 15.660 1.00 94.31 269 GLN A C 1
ATOM 2143 O O . GLN A 1 269 ? -6.342 13.984 15.967 1.00 94.31 269 GLN A O 1
ATOM 2148 N N . LYS A 1 270 ? -4.839 13.349 14.427 1.00 94.44 270 LYS A N 1
ATOM 2149 C CA . LYS A 1 270 ? -5.834 13.083 13.370 1.00 94.44 270 LYS A CA 1
ATOM 2150 C C . LYS A 1 270 ? -6.712 11.875 13.720 1.00 94.44 270 LYS A C 1
ATOM 2152 O O . LYS A 1 270 ? -7.935 11.958 13.602 1.00 94.44 270 LYS A O 1
ATOM 2157 N N . LEU A 1 271 ? -6.119 10.799 14.233 1.00 95.88 271 LEU A N 1
ATOM 2158 C CA . LEU A 1 271 ? -6.836 9.606 14.690 1.00 95.88 271 LEU A CA 1
ATOM 2159 C C . LEU A 1 271 ? -7.753 9.897 15.895 1.00 95.88 271 LEU A C 1
ATOM 2161 O O . LEU A 1 271 ? -8.903 9.462 15.910 1.00 95.88 271 LEU A O 1
ATOM 2165 N N . GLN A 1 272 ? -7.327 10.735 16.846 1.00 96.44 272 GLN A N 1
ATOM 2166 C CA . GLN A 1 272 ? -8.173 11.216 17.948 1.00 96.44 272 GLN A CA 1
ATOM 2167 C C . GLN A 1 272 ? -9.396 12.001 17.450 1.00 96.44 272 GLN A C 1
ATOM 2169 O O . GLN A 1 272 ? -10.482 11.902 18.024 1.00 96.44 272 GLN A O 1
ATOM 2174 N N . ARG A 1 273 ? -9.256 12.803 16.383 1.00 95.69 273 ARG A N 1
ATOM 2175 C CA . ARG A 1 273 ? -10.399 13.499 15.759 1.00 95.69 273 ARG A CA 1
ATOM 2176 C C . ARG A 1 273 ? -11.382 12.508 15.135 1.00 95.69 273 ARG A C 1
ATOM 2178 O O . ARG A 1 273 ? -12.587 12.685 15.312 1.00 95.69 273 ARG A O 1
ATOM 2185 N N . ILE A 1 274 ? -10.886 11.463 14.467 1.00 95.50 274 ILE A N 1
ATOM 2186 C CA . ILE A 1 274 ? -11.723 10.376 13.938 1.00 95.50 274 ILE A CA 1
ATOM 2187 C C . ILE A 1 274 ? -12.463 9.673 15.085 1.00 95.50 274 ILE A C 1
ATOM 2189 O O . ILE A 1 274 ? -13.689 9.619 15.045 1.00 95.50 274 ILE A O 1
ATOM 2193 N N . SER A 1 275 ? -11.762 9.248 16.143 1.00 96.69 275 SER A N 1
ATOM 2194 C CA . SER A 1 275 ? -12.367 8.585 17.313 1.00 96.69 275 SER A CA 1
ATOM 2195 C C . SER A 1 275 ? -13.476 9.429 17.955 1.00 96.69 275 SER A C 1
ATOM 2197 O O . SER A 1 275 ? -14.592 8.950 18.149 1.00 96.69 275 SER A O 1
ATOM 2199 N N . ARG A 1 276 ? -13.227 10.726 18.200 1.00 95.31 276 ARG A N 1
ATOM 2200 C CA . ARG A 1 276 ? -14.253 11.647 18.727 1.00 95.31 276 ARG A CA 1
ATOM 2201 C C . ARG A 1 276 ? -15.459 11.784 17.800 1.00 95.31 276 ARG A C 1
ATOM 2203 O O . ARG A 1 276 ? -16.586 11.875 18.278 1.00 95.31 276 ARG A O 1
ATOM 2210 N N . SER A 1 277 ? -15.227 11.799 16.488 1.00 92.62 277 SER A N 1
ATOM 2211 C CA . SER A 1 277 ? -16.303 11.894 15.499 1.00 92.62 277 SER A CA 1
ATOM 2212 C C . SER A 1 277 ? -17.174 10.639 15.513 1.00 92.62 277 SER A C 1
ATOM 2214 O O . SER A 1 277 ? -18.394 10.761 15.493 1.00 92.62 277 SER A O 1
ATOM 2216 N N . VAL A 1 278 ? -16.568 9.451 15.601 1.00 94.19 278 VAL A N 1
ATOM 2217 C CA . VAL A 1 278 ? -17.289 8.172 15.698 1.00 94.19 278 VAL A CA 1
ATOM 2218 C C . VAL A 1 278 ? -18.130 8.120 16.973 1.00 94.19 278 VAL A C 1
ATOM 2220 O O . VAL A 1 278 ? -19.339 7.935 16.873 1.00 94.19 278 VAL A O 1
ATOM 2223 N N . LYS A 1 279 ? -17.542 8.424 18.140 1.00 93.19 279 LYS A N 1
ATOM 2224 C CA . LYS A 1 279 ? -18.270 8.464 19.424 1.00 93.19 279 LYS A CA 1
ATOM 2225 C C . LYS A 1 279 ? -19.464 9.421 19.383 1.00 93.19 279 LYS A C 1
ATOM 2227 O O . LYS A 1 279 ? -20.561 9.079 19.809 1.00 93.19 279 LYS A O 1
ATOM 2232 N N . ALA A 1 280 ? -19.291 10.608 18.795 1.00 87.12 280 ALA A N 1
ATOM 2233 C CA . ALA A 1 280 ? -20.390 11.559 18.628 1.00 87.12 280 ALA A CA 1
ATOM 2234 C C . ALA A 1 280 ? -21.518 11.026 17.719 1.00 87.12 280 ALA A C 1
ATOM 2236 O O . ALA A 1 280 ? -22.683 11.368 17.927 1.00 87.12 280 ALA A O 1
ATOM 2237 N N . MET A 1 281 ? -21.197 10.204 16.713 1.00 87.88 281 MET A N 1
ATOM 2238 C CA . MET A 1 281 ? -22.195 9.546 15.859 1.00 87.88 281 MET A CA 1
ATOM 2239 C C . MET A 1 281 ? -22.912 8.398 16.587 1.00 87.88 281 MET A C 1
ATOM 2241 O O . MET A 1 281 ? -24.113 8.224 16.384 1.00 87.88 281 MET A O 1
ATOM 2245 N N . GLU A 1 282 ? -22.215 7.649 17.443 1.00 86.19 282 GLU A N 1
ATOM 2246 C CA . GLU A 1 282 ? -22.786 6.574 18.271 1.00 86.19 282 GLU A CA 1
ATOM 2247 C C . GLU A 1 282 ? -23.782 7.131 19.294 1.00 86.19 282 GLU A C 1
ATOM 2249 O O . GLU A 1 282 ? -24.940 6.717 19.309 1.00 86.19 282 GLU A O 1
ATOM 2254 N N . THR A 1 283 ? -23.411 8.172 20.048 1.00 82.38 283 THR A N 1
ATOM 2255 C CA . THR A 1 283 ? -24.317 8.807 21.023 1.00 82.38 283 THR A CA 1
ATOM 2256 C C . THR A 1 283 ? -25.590 9.355 20.363 1.00 82.38 283 THR A C 1
ATOM 2258 O O . THR A 1 283 ? -26.682 9.285 20.931 1.00 82.38 283 THR A O 1
ATOM 2261 N N . ARG A 1 284 ? -25.496 9.880 19.133 1.00 75.31 284 ARG A N 1
ATOM 2262 C CA . ARG A 1 284 ? -26.670 10.325 18.350 1.00 75.31 284 ARG A CA 1
ATOM 2263 C C . ARG A 1 284 ? -27.561 9.167 17.903 1.00 75.31 284 ARG A C 1
ATOM 2265 O O . ARG A 1 284 ? -28.779 9.334 17.820 1.00 75.31 284 ARG A O 1
ATOM 2272 N N . ALA A 1 285 ? -26.965 8.012 17.616 1.00 73.31 285 ALA A N 1
ATOM 2273 C CA . ALA A 1 285 ? -27.691 6.800 17.264 1.00 73.31 285 ALA A CA 1
ATOM 2274 C C . ALA A 1 285 ? -28.471 6.242 18.464 1.00 73.31 285 ALA A C 1
ATOM 2276 O O . ALA A 1 285 ? -29.649 5.916 18.325 1.00 73.31 285 ALA A O 1
ATOM 2277 N N . GLU A 1 286 ? -27.823 6.175 19.629 1.00 69.56 286 GLU A N 1
ATOM 2278 C CA . GLU A 1 286 ? -28.381 5.637 20.877 1.00 69.56 286 GLU A CA 1
ATOM 2279 C C . GLU A 1 286 ? -29.461 6.537 21.474 1.00 69.56 286 GLU A C 1
ATOM 2281 O O . GLU A 1 286 ? -30.520 6.059 21.871 1.00 69.56 286 GLU A O 1
ATOM 2286 N N . SER A 1 287 ? -29.241 7.854 21.459 1.00 63.91 287 SER A N 1
ATOM 2287 C CA . SER A 1 287 ? -30.239 8.838 21.904 1.00 63.91 287 SER A CA 1
ATOM 2288 C C . SER A 1 287 ? -31.479 8.898 21.005 1.00 63.91 287 SER A C 1
ATOM 2290 O O . SER A 1 287 ? -32.410 9.649 21.290 1.00 63.91 287 SER A O 1
ATOM 2292 N N . GLY A 1 288 ? -31.503 8.153 19.892 1.00 54.44 288 GLY A N 1
ATOM 2293 C CA . GLY A 1 288 ? -32.594 8.189 18.922 1.00 54.44 288 GLY A CA 1
ATOM 2294 C C . GLY A 1 288 ? -32.749 9.545 18.228 1.00 54.44 288 GLY A C 1
ATOM 2295 O O . GLY A 1 288 ? -33.677 9.711 17.443 1.00 54.44 288 GLY A O 1
ATOM 2296 N N . VAL A 1 289 ? -31.844 10.502 18.460 1.00 51.25 289 VAL A N 1
ATOM 2297 C CA . VAL A 1 289 ? -31.884 11.841 17.853 1.00 51.25 289 VAL A CA 1
ATOM 2298 C C . VAL A 1 289 ? -31.634 11.757 16.344 1.00 51.25 289 VAL A C 1
ATOM 2300 O O . VAL A 1 289 ? -32.182 12.552 15.592 1.00 51.25 289 VAL A O 1
ATOM 2303 N N . ASP A 1 290 ? -30.931 10.724 15.871 1.00 50.06 290 ASP A N 1
ATOM 2304 C CA . ASP A 1 290 ? -30.821 10.389 14.440 1.00 50.06 290 ASP A CA 1
ATOM 2305 C C . ASP A 1 290 ? -32.129 9.853 13.816 1.00 50.06 290 ASP A C 1
ATOM 2307 O O . ASP A 1 290 ? -32.212 9.700 12.595 1.00 50.06 290 ASP A O 1
ATOM 2311 N N . LYS A 1 291 ? -33.163 9.562 14.620 1.00 52.72 291 LYS A N 1
ATOM 2312 C CA . LYS A 1 291 ? -34.518 9.326 14.100 1.00 52.72 291 LYS A CA 1
ATOM 2313 C C . LYS A 1 291 ? -35.296 10.619 13.897 1.00 52.72 291 LYS A C 1
ATOM 2315 O O . LYS A 1 291 ? -36.322 10.541 13.236 1.00 52.72 291 LYS A O 1
ATOM 2320 N N . LEU A 1 292 ? -34.822 11.764 14.404 1.00 55.03 292 LEU A N 1
ATOM 2321 C CA . LEU A 1 292 ? -35.454 13.064 14.180 1.00 55.03 292 LEU A CA 1
ATOM 2322 C C . LEU A 1 292 ? -35.066 13.585 12.799 1.00 55.03 292 LEU A C 1
ATOM 2324 O O . LEU A 1 292 ? -34.211 14.458 12.648 1.00 55.03 292 LEU A O 1
ATOM 2328 N N . ALA A 1 293 ? -35.673 13.006 11.770 1.00 63.69 293 ALA A N 1
ATOM 2329 C CA . ALA A 1 293 ? -35.534 13.530 10.429 1.00 63.69 293 ALA A CA 1
ATOM 2330 C C . ALA A 1 293 ? -36.468 14.740 10.269 1.00 63.69 293 ALA A C 1
ATOM 2332 O O . ALA A 1 293 ? -37.617 14.733 10.705 1.00 63.69 293 ALA A O 1
ATOM 2333 N N . GLY A 1 294 ? -35.964 15.806 9.658 1.00 78.25 294 GLY A N 1
ATOM 2334 C CA . GLY A 1 294 ? -36.820 16.854 9.117 1.00 78.25 294 GLY A CA 1
ATOM 2335 C C . GLY A 1 294 ? -37.391 16.429 7.772 1.00 78.25 294 GLY A C 1
ATOM 2336 O O . GLY A 1 294 ? -36.810 15.589 7.077 1.00 78.25 294 GLY A O 1
ATOM 2337 N N . CYS A 1 295 ? -38.499 17.037 7.361 1.00 86.88 295 CYS A N 1
ATOM 2338 C CA . CYS A 1 295 ? -38.915 16.946 5.968 1.00 86.88 295 CYS A CA 1
ATOM 2339 C C . CYS A 1 295 ? -37.871 17.641 5.081 1.00 86.88 295 CYS A C 1
ATOM 2341 O O . CYS A 1 295 ? -37.679 18.848 5.182 1.00 86.88 295 CYS A O 1
ATOM 2343 N N . GLY A 1 296 ? -37.234 16.903 4.172 1.00 82.25 296 GLY A N 1
ATOM 2344 C CA . GLY A 1 296 ? -36.191 17.423 3.284 1.00 82.25 296 GLY A CA 1
ATOM 2345 C C . GLY A 1 296 ? -36.671 18.419 2.226 1.00 82.25 296 GLY A C 1
ATOM 2346 O O . GLY A 1 296 ? -35.837 18.963 1.516 1.00 82.25 296 GLY A O 1
ATOM 2347 N N . ASN A 1 297 ? -37.985 18.650 2.111 1.00 89.31 297 ASN A N 1
ATOM 2348 C CA . ASN A 1 297 ? -38.559 19.648 1.204 1.00 89.31 297 ASN A CA 1
ATOM 2349 C C . ASN A 1 297 ? -39.042 20.898 1.952 1.00 89.31 297 ASN A C 1
ATOM 2351 O O . ASN A 1 297 ? -38.551 21.990 1.709 1.00 89.31 297 ASN A O 1
ATOM 2355 N N . CYS A 1 298 ? -39.988 20.749 2.885 1.00 90.19 298 CYS A N 1
ATOM 2356 C CA . CYS A 1 298 ? -40.551 21.899 3.605 1.00 90.19 298 CYS A CA 1
ATOM 2357 C C . CYS A 1 298 ? -39.765 22.293 4.864 1.00 90.19 298 CYS A C 1
ATOM 2359 O O . CYS A 1 298 ? -40.133 23.256 5.529 1.00 90.19 298 CYS A O 1
ATOM 2361 N N . GLY A 1 299 ? -38.729 21.535 5.235 1.00 84.94 299 GLY A N 1
ATOM 2362 C CA . GLY A 1 299 ? -37.901 21.820 6.406 1.00 84.94 299 GLY A CA 1
ATOM 2363 C C . GLY A 1 299 ? -38.612 21.637 7.748 1.00 84.94 299 GLY A C 1
ATOM 2364 O O . GLY A 1 299 ? -38.074 22.063 8.762 1.00 84.94 299 GLY A O 1
ATOM 2365 N N . ASN A 1 300 ? -39.806 21.032 7.791 1.00 86.31 300 ASN A N 1
ATOM 2366 C CA . ASN A 1 300 ? -40.508 20.803 9.054 1.00 86.31 300 ASN A CA 1
ATOM 2367 C C . ASN A 1 300 ? -39.700 19.840 9.947 1.00 86.31 300 ASN A C 1
ATOM 2369 O O . ASN A 1 300 ? -39.426 18.709 9.541 1.00 86.31 300 ASN A O 1
ATOM 2373 N N . MET A 1 301 ? -39.333 20.316 11.140 1.00 85.19 301 MET A N 1
ATOM 2374 C CA . MET A 1 301 ? -38.510 19.633 12.146 1.00 85.19 301 MET A CA 1
ATOM 2375 C C . MET A 1 301 ? -39.323 19.234 13.392 1.00 85.19 301 MET A C 1
ATOM 2377 O O . MET A 1 301 ? -38.742 19.129 14.476 1.00 85.19 301 MET A O 1
ATOM 2381 N N . ASP A 1 302 ? -40.648 19.066 13.277 1.00 83.12 302 ASP A N 1
ATOM 2382 C CA . ASP A 1 302 ? -41.491 18.635 14.399 1.00 83.12 302 ASP A CA 1
ATOM 2383 C C . ASP A 1 302 ? -40.915 17.363 15.042 1.00 83.12 302 ASP A C 1
ATOM 2385 O O . ASP A 1 302 ? -40.603 16.374 14.380 1.00 83.12 302 ASP A O 1
ATOM 2389 N N . ARG A 1 303 ? -40.714 17.423 16.356 1.00 78.81 303 ARG A N 1
ATOM 2390 C CA . ARG A 1 303 ? -40.091 16.360 17.147 1.00 78.81 303 ARG A CA 1
ATOM 2391 C C . ARG A 1 303 ? -41.114 15.416 17.770 1.00 78.81 303 ARG A C 1
ATOM 2393 O O . ARG A 1 303 ? -40.717 14.519 18.506 1.00 78.81 303 ARG A O 1
ATOM 2400 N N . SER A 1 304 ? -42.406 15.612 17.501 1.00 82.81 304 SER A N 1
ATOM 2401 C CA . SER A 1 304 ? -43.459 14.739 18.002 1.00 82.81 304 SER A CA 1
ATOM 2402 C C . SER A 1 304 ? -43.297 13.307 17.475 1.00 82.81 304 SER A C 1
ATOM 2404 O O . SER A 1 304 ? -43.000 13.068 16.301 1.00 82.81 304 SER A O 1
ATOM 2406 N N . ASP A 1 305 ? -43.528 12.327 18.350 1.00 78.25 305 ASP A N 1
ATOM 2407 C CA . ASP A 1 305 ? -43.432 10.899 18.022 1.00 78.25 305 ASP A CA 1
ATOM 2408 C C . ASP A 1 305 ? -44.331 10.505 16.839 1.00 78.25 305 ASP A C 1
ATOM 2410 O O . ASP A 1 305 ? -43.967 9.656 16.021 1.00 78.25 305 ASP A O 1
ATOM 2414 N N . GLY A 1 306 ? -45.507 11.134 16.739 1.00 82.38 306 GLY A N 1
ATOM 2415 C CA . GLY A 1 306 ? -46.449 10.935 15.640 1.00 82.38 306 GLY A CA 1
ATOM 2416 C C . GLY A 1 306 ? -45.890 11.419 14.304 1.00 82.38 306 GLY A C 1
ATOM 2417 O O . GLY A 1 306 ? -45.943 10.685 13.319 1.00 82.38 306 GLY A O 1
ATOM 2418 N N . PHE A 1 307 ? -45.289 12.611 14.278 1.00 84.00 307 PHE A N 1
ATOM 2419 C CA . PHE A 1 307 ? -44.671 13.160 13.074 1.00 84.00 307 PHE A CA 1
ATOM 2420 C C . PHE A 1 307 ? -43.476 12.321 12.619 1.00 84.00 307 PHE A C 1
ATOM 2422 O O . PHE A 1 307 ? -43.387 11.941 11.453 1.00 84.00 307 PHE A O 1
ATOM 2429 N N . GLN A 1 308 ? -42.592 11.952 13.546 1.00 81.88 308 GLN A N 1
ATOM 2430 C CA . GLN A 1 308 ? -41.379 11.198 13.225 1.00 81.88 308 GLN A CA 1
ATOM 2431 C C . GLN A 1 308 ? -41.668 9.789 12.696 1.00 81.88 308 GLN A C 1
ATOM 2433 O O . GLN A 1 308 ? -40.981 9.313 11.791 1.00 81.88 308 GLN A O 1
ATOM 2438 N N . LYS A 1 309 ? -42.726 9.134 13.192 1.00 82.50 309 LYS A N 1
ATOM 2439 C CA . LYS A 1 309 ? -43.205 7.849 12.651 1.00 82.50 309 LYS A CA 1
ATOM 2440 C C . LYS A 1 309 ? -43.907 7.995 11.297 1.00 82.50 309 LYS A C 1
ATOM 2442 O O . LYS A 1 309 ? -43.912 7.038 10.526 1.00 82.50 309 LYS A O 1
ATOM 2447 N N . ALA A 1 310 ? -44.480 9.163 11.002 1.00 83.88 310 ALA A N 1
ATOM 2448 C CA . ALA A 1 310 ? -45.190 9.442 9.752 1.00 83.88 310 ALA A CA 1
ATOM 2449 C C . ALA A 1 310 ? -44.268 9.856 8.589 1.00 83.88 310 ALA A C 1
ATOM 2451 O O . ALA A 1 310 ? -44.705 9.895 7.437 1.00 83.88 310 ALA A O 1
ATOM 2452 N N . LEU A 1 311 ? -42.993 10.152 8.859 1.00 87.06 311 LEU A N 1
ATOM 2453 C CA . LEU A 1 311 ? -42.030 10.528 7.829 1.00 87.06 311 LEU A CA 1
ATOM 2454 C C . LEU A 1 311 ? -41.776 9.395 6.827 1.00 87.06 311 LEU A C 1
ATOM 2456 O O . LEU A 1 311 ? -41.358 8.287 7.167 1.00 87.06 311 LEU A O 1
ATOM 2460 N N . MET A 1 312 ? -41.944 9.712 5.548 1.00 86.19 312 MET A N 1
ATOM 2461 C CA . MET A 1 312 ? -41.698 8.793 4.443 1.00 86.19 312 MET A CA 1
ATOM 2462 C C . MET A 1 312 ? -40.268 8.938 3.931 1.00 86.19 312 MET A C 1
ATOM 2464 O O . MET A 1 312 ? -39.838 10.026 3.550 1.00 86.19 312 MET A O 1
ATOM 2468 N N . LYS A 1 313 ? -39.521 7.831 3.867 1.00 84.31 313 LYS A N 1
ATOM 2469 C CA . LYS A 1 313 ? -38.169 7.822 3.287 1.00 84.31 313 LYS A CA 1
ATOM 2470 C C . LYS A 1 313 ? -38.228 7.915 1.765 1.00 84.31 313 LYS A C 1
ATOM 2472 O O . LYS A 1 313 ? -38.991 7.195 1.122 1.00 84.31 313 LYS A O 1
ATOM 2477 N N . CYS A 1 314 ? -37.344 8.723 1.184 1.00 80.00 314 CYS A N 1
ATOM 2478 C CA . CYS A 1 314 ? -37.138 8.816 -0.256 1.00 80.00 314 CYS A CA 1
ATOM 2479 C C . CYS A 1 314 ? -36.986 7.419 -0.870 1.00 80.00 314 CYS A C 1
ATOM 2481 O O . CYS A 1 314 ? -36.099 6.655 -0.480 1.00 80.00 314 CYS A O 1
ATOM 2483 N N . ALA A 1 315 ? -37.814 7.093 -1.864 1.00 76.75 315 ALA A N 1
ATOM 2484 C CA . ALA A 1 315 ? -37.792 5.783 -2.508 1.00 76.75 315 ALA A CA 1
ATOM 2485 C C . ALA A 1 315 ? -36.441 5.458 -3.172 1.00 76.75 315 ALA A C 1
ATOM 2487 O O . ALA A 1 315 ? -36.047 4.294 -3.171 1.00 76.75 315 ALA A O 1
ATOM 2488 N N . ARG A 1 316 ? -35.727 6.478 -3.672 1.00 72.19 316 ARG A N 1
ATOM 2489 C CA . ARG A 1 316 ? -34.466 6.338 -4.414 1.00 72.19 316 ARG A CA 1
ATOM 2490 C C . ARG A 1 316 ? -33.239 6.322 -3.503 1.00 72.19 316 ARG A C 1
ATOM 2492 O O . ARG A 1 316 ? -32.480 5.363 -3.531 1.00 72.19 316 ARG A O 1
ATOM 2499 N N . CYS A 1 317 ? -33.040 7.360 -2.684 1.00 73.88 317 CYS A N 1
ATOM 2500 C CA . CYS A 1 317 ? -31.816 7.489 -1.883 1.00 73.88 317 CYS A CA 1
ATOM 2501 C C . CYS A 1 317 ? -31.921 6.874 -0.481 1.00 73.88 317 CYS A C 1
ATOM 2503 O O . CYS A 1 317 ? -30.892 6.640 0.141 1.00 73.88 317 CYS A O 1
ATOM 2505 N N . LYS A 1 318 ? -33.137 6.649 0.046 1.00 74.69 318 LYS A N 1
ATOM 2506 C CA . LYS A 1 318 ? -33.414 6.171 1.420 1.00 74.69 318 LYS A CA 1
ATOM 2507 C C . LYS A 1 318 ? -32.820 7.026 2.557 1.00 74.69 318 LYS A C 1
ATOM 2509 O O . LYS A 1 318 ? -32.925 6.636 3.716 1.00 74.69 318 LYS A O 1
ATOM 2514 N N . CYS A 1 319 ? -32.224 8.176 2.235 1.00 64.31 319 CYS A N 1
ATOM 2515 C CA . CYS A 1 319 ? -31.507 9.043 3.175 1.00 64.31 319 CYS A CA 1
ATOM 2516 C C . CYS A 1 319 ? -32.294 10.297 3.571 1.00 64.31 319 CYS A C 1
ATOM 2518 O O . CYS A 1 319 ? -32.072 10.825 4.652 1.00 64.31 319 CYS A O 1
ATOM 2520 N N . ILE A 1 320 ? -33.178 10.778 2.695 1.00 76.00 320 ILE A N 1
ATOM 2521 C CA . ILE A 1 320 ? -34.022 11.955 2.932 1.00 76.00 320 ILE A CA 1
ATOM 2522 C C . ILE A 1 320 ? -35.412 11.474 3.344 1.00 76.00 320 ILE A C 1
ATOM 2524 O O . ILE A 1 320 ? -35.909 10.492 2.786 1.00 76.00 320 ILE A O 1
ATOM 2528 N N . CYS A 1 321 ? -36.033 12.162 4.297 1.00 86.50 321 CYS A N 1
ATOM 2529 C CA . CYS A 1 321 ? -37.397 11.907 4.747 1.00 86.50 321 CYS A CA 1
ATOM 2530 C C . CYS A 1 321 ? -38.327 13.052 4.332 1.00 86.50 321 CYS A C 1
ATOM 2532 O O . CYS A 1 321 ? -37.885 14.190 4.212 1.00 86.50 321 CYS A O 1
ATOM 2534 N N . TYR A 1 322 ? -39.613 12.770 4.137 1.00 89.25 322 TYR A N 1
ATOM 2535 C CA . TYR A 1 322 ? -40.628 13.760 3.776 1.00 89.25 322 TYR A CA 1
ATOM 2536 C C . TYR A 1 322 ? -41.874 13.588 4.640 1.00 89.25 322 TYR A C 1
ATOM 2538 O O . TYR A 1 322 ? -42.290 12.462 4.908 1.00 89.25 322 TYR A O 1
ATOM 2546 N N . CYS A 1 323 ? -42.496 14.695 5.045 1.00 92.44 323 CYS A N 1
ATOM 2547 C CA . CYS A 1 323 ? -43.725 14.664 5.846 1.00 92.44 323 CYS A CA 1
ATOM 2548 C C . CYS A 1 323 ? -44.982 14.335 5.031 1.00 92.44 323 CYS A C 1
ATOM 2550 O O . CYS A 1 323 ? -46.021 14.049 5.611 1.00 92.44 323 CYS A O 1
ATOM 2552 N N . SER A 1 324 ? -44.913 14.386 3.697 1.00 91.31 324 SER A N 1
ATOM 2553 C CA . SER A 1 324 ? -46.042 14.077 2.819 1.00 91.31 324 SER A CA 1
ATOM 2554 C C . SER A 1 324 ? -45.576 13.658 1.418 1.00 91.31 324 SER A C 1
ATOM 2556 O O . SER A 1 324 ? -44.407 13.841 1.057 1.00 91.31 324 SER A O 1
ATOM 2558 N N . LYS A 1 325 ? -46.480 13.069 0.618 1.00 90.25 325 LYS A N 1
ATOM 2559 C CA . LYS A 1 325 ? -46.171 12.638 -0.758 1.00 90.25 325 LYS A CA 1
ATOM 2560 C C . LYS A 1 325 ? -45.930 13.847 -1.657 1.00 90.25 325 LYS A C 1
ATOM 2562 O O . LYS A 1 325 ? -45.125 13.778 -2.579 1.00 90.25 325 LYS A O 1
ATOM 2567 N N . GLU A 1 326 ? -46.604 14.953 -1.374 1.00 90.56 326 GLU A N 1
ATOM 2568 C CA . GLU A 1 326 ? -46.447 16.237 -2.053 1.00 90.56 326 GLU A CA 1
ATOM 2569 C C . GLU A 1 326 ? -45.024 16.753 -1.845 1.00 90.56 326 GLU A C 1
ATOM 2571 O O . GLU A 1 326 ? -44.332 17.038 -2.818 1.00 90.56 326 GLU A O 1
ATOM 2576 N N . CYS A 1 327 ? -44.531 16.742 -0.600 1.00 88.19 327 CYS A N 1
ATOM 2577 C CA . CYS A 1 327 ? -43.149 17.112 -0.297 1.00 88.19 327 CYS A CA 1
ATOM 2578 C C . CYS A 1 327 ? -42.113 16.225 -1.004 1.00 88.19 327 CYS A C 1
ATOM 2580 O O . CYS A 1 327 ? -41.030 16.698 -1.328 1.00 88.19 327 CYS A O 1
ATOM 2582 N N . GLN A 1 328 ? -42.436 14.960 -1.272 1.00 86.50 328 GLN A N 1
ATOM 2583 C CA . GLN A 1 328 ? -41.553 14.059 -2.010 1.00 86.50 328 GLN A CA 1
ATOM 2584 C C . GLN A 1 328 ? -41.548 14.325 -3.528 1.00 86.50 328 GLN A C 1
ATOM 2586 O O . GLN A 1 328 ? -40.537 14.084 -4.186 1.00 86.50 328 GLN A O 1
ATOM 2591 N N . LYS A 1 329 ? -42.662 14.800 -4.102 1.00 84.75 329 LYS A N 1
ATOM 2592 C CA . LYS A 1 329 ? -42.795 15.048 -5.550 1.00 84.75 329 LYS A CA 1
ATOM 2593 C C . LYS A 1 329 ? -42.049 16.305 -6.007 1.00 84.75 329 LYS A C 1
ATOM 2595 O O . LYS A 1 329 ? -41.474 16.289 -7.092 1.00 84.75 329 LYS A O 1
ATOM 2600 N N . VAL A 1 330 ? -42.024 17.352 -5.177 1.00 71.50 330 VAL A N 1
ATOM 2601 C CA . VAL A 1 330 ? -41.442 18.669 -5.517 1.00 71.50 330 VAL A CA 1
ATOM 2602 C C . VAL A 1 330 ? -39.924 18.611 -5.736 1.00 71.50 330 VAL A C 1
ATOM 2604 O O . VAL A 1 330 ? -39.399 19.348 -6.555 1.00 71.50 330 VAL A O 1
ATOM 2607 N N . SER A 1 331 ? -39.213 17.675 -5.107 1.00 55.50 331 SER A N 1
ATOM 2608 C CA . SER A 1 331 ? -37.753 17.530 -5.244 1.00 55.50 331 SER A CA 1
ATOM 2609 C C . SER A 1 331 ? -37.264 16.894 -6.564 1.00 55.50 331 SER A C 1
ATOM 2611 O O . SER A 1 331 ? -36.152 16.372 -6.600 1.00 55.50 331 SER A O 1
ATOM 2613 N N . SER A 1 332 ? -38.091 16.860 -7.617 1.00 51.81 332 SER A N 1
ATOM 2614 C CA . SER A 1 332 ? -37.810 16.140 -8.879 1.00 51.81 332 SER A CA 1
ATOM 2615 C C . SER A 1 332 ? -37.577 17.043 -10.101 1.00 51.81 332 SER A C 1
ATOM 2617 O O . SER A 1 332 ? -37.470 16.518 -11.207 1.00 51.81 332 SER A O 1
ATOM 2619 N N . THR A 1 333 ? -37.528 18.363 -9.917 1.00 47.62 333 THR A N 1
ATOM 2620 C CA . THR A 1 333 ? -37.106 19.354 -10.929 1.00 47.62 333 THR A CA 1
ATOM 2621 C C . THR A 1 333 ? -35.658 19.743 -10.716 1.00 47.62 333 THR A C 1
ATOM 2623 O O . THR A 1 333 ? -34.901 19.745 -11.707 1.00 47.62 333 THR A O 1
#

pLDDT: mean 89.04, std 9.98, range [47.62, 98.62]

Nearest PDB structures (foldseek):
  6ltj-assembly1_L  TM=4.376E-01  e=6.799E-02  Homo sapiens
  9hcj-assembly1_C0  TM=3.865E-01  e=2.712E-01  Dictyostelium discoideum
  4cqo-assembly2_A  TM=4.343E-01  e=9.459E-01  Homo sapiens
  7u9z-assembly1_A  TM=2.517E-01  e=3.241E-01  Homo sapiens